Protein AF-0000000087186425 (afdb_homodimer)

Organism: Streptomyces mobaraensis (NCBI:txid35621)

Radius of gyration: 17.89 Å; Cα contacts (8 Å, |Δi|>4): 608; chains: 2; bounding box: 35×54×38 Å

Secondary structure (DSSP, 8-state):
----PPP--PPSSSPPSSEEEEEEE--SSPBP-TT-EEEEEEEEEETTT--EEEEGGGTTS-EEEETTTTSS-HHHHHHSTTPBTT-EEEEEE-GGGTTTTT-BGGGTB-TT--EEEEEEEEE-/----PPP--PPSSSPPSSEEEEEEE--SSPBP-TT-EEEEEEEEEETTT--EEEEGGGTTS-EEEETTTTSS-HHHHHHTTTPBTT-EEEEEE-GGGTTTTT-BGGGTBPTT--EEEEEEEEE-

Nearest PDB structures (foldseek):
  4r0x-assembly1_A  TM=9.532E-01  e=2.485E-10  Homo sapiens
  6rcy-assembly1_A  TM=9.482E-01  e=1.992E-10  Homo sapiens
  1r9h-assembly1_A  TM=9.444E-01  e=7.497E-10  Caenorhabditis elegans
  3o5d-assembly2_B  TM=9.462E-01  e=7.095E-10  Homo sapiens
  5gpg-assembly1_A  TM=9.357E-01  e=1.537E-09  Homo sapiens

InterPro domains:
  IPR001179 FKBP-type peptidyl-prolyl cis-trans isomerase domain [PF00254] (32-121)
  IPR001179 FKBP-type peptidyl-prolyl cis-trans isomerase domain [PS50059] (35-124)
  IPR046357 Peptidyl-prolyl cis-trans isomerase domain superfamily [G3DSA:3.10.50.40] (11-12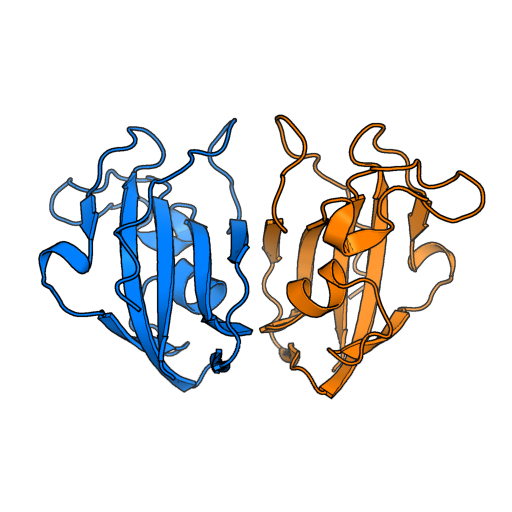4)

Sequence (248 aa):
MNIDKPEIDFPEGPAPSDLEIVEIWEGDGAVAKAGDFVKVHYVGVAYSTGEEFDASWNRGKPLEFQLGAGQVIEGWDKGIQGMKVGGRRRLTIPAHLAYGDRGAGGGVIAPGETLIFVCDLMGVMNIDKPEIDFPEGPAPSDLEIVEIWEGDGAVAKAGDFVKVHYVGVAYSTGEEFDASWNRGKPLEFQLGAGQVIEGWDKGIQGMKVGGRRRLTIPAHLAYGDRGAGGGVIAPGETLIFVCDLMGV

Structure (mmCIF, N/CA/C/O backbone):
data_AF-0000000087186425-model_v1
#
loop_
_entity.id
_entity.type
_entity.pdbx_description
1 polymer 'Peptidyl-prolyl cis-trans isomerase'
#
loop_
_atom_site.group_PDB
_atom_site.id
_atom_site.type_symbol
_atom_site.label_atom_id
_atom_site.label_alt_id
_atom_site.label_comp_id
_atom_site.label_asym_id
_atom_site.label_entity_id
_atom_site.label_seq_id
_atom_site.pdbx_PDB_ins_code
_atom_site.Cartn_x
_atom_site.Cartn_y
_atom_site.Cartn_z
_atom_site.occupancy
_atom_site.B_iso_or_equiv
_atom_site.auth_seq_id
_atom_site.auth_comp_id
_atom_site.auth_asym_id
_atom_site.auth_atom_id
_atom_site.pdbx_PDB_model_num
ATOM 1 N N . MET A 1 1 ? 0.281 -18.656 14.727 1 31.72 1 MET A N 1
ATOM 2 C CA . MET A 1 1 ? -1.111 -18.266 14.523 1 31.72 1 MET A CA 1
ATOM 3 C C . MET A 1 1 ? -1.607 -18.734 13.156 1 31.72 1 MET A C 1
ATOM 5 O O . MET A 1 1 ? -0.928 -18.531 12.148 1 31.72 1 MET A O 1
ATOM 9 N N . ASN A 1 2 ? -2.432 -19.75 13.031 1 37.28 2 ASN A N 1
ATOM 10 C CA . ASN A 1 2 ? -2.988 -20.391 11.852 1 37.28 2 ASN A CA 1
ATOM 11 C C . ASN A 1 2 ? -3.668 -19.391 10.93 1 37.28 2 ASN A C 1
ATOM 13 O O . ASN A 1 2 ? -4.785 -18.938 11.203 1 37.28 2 ASN A O 1
ATOM 17 N N . ILE A 1 3 ? -2.977 -18.531 10.461 1 52.56 3 ILE A N 1
ATOM 18 C CA . ILE A 1 3 ? -3.742 -17.516 9.742 1 52.56 3 ILE A CA 1
ATOM 19 C C . ILE A 1 3 ? -4.496 -18.172 8.586 1 52.56 3 ILE A C 1
ATOM 21 O O . ILE A 1 3 ? -3.898 -18.875 7.762 1 52.56 3 ILE A O 1
ATOM 25 N N . ASP A 1 4 ? -5.848 -18.469 8.734 1 63.38 4 ASP A N 1
ATOM 26 C CA . ASP A 1 4 ? -6.738 -19.016 7.719 1 63.38 4 ASP A CA 1
ATOM 27 C C . ASP A 1 4 ? -6.527 -18.312 6.375 1 63.38 4 ASP A C 1
ATOM 29 O O . ASP A 1 4 ? -6.121 -17.156 6.332 1 63.38 4 ASP A O 1
ATOM 33 N N . LYS A 1 5 ? -6.641 -19.203 5.438 1 68.44 5 LYS A N 1
ATOM 34 C CA . LYS A 1 5 ? -6.617 -18.688 4.074 1 68.44 5 LYS A CA 1
ATOM 35 C C . LYS A 1 5 ? -7.562 -17.5 3.928 1 68.44 5 LYS A C 1
ATOM 37 O O . LYS A 1 5 ? -8.734 -17.578 4.293 1 68.44 5 LYS A O 1
ATOM 42 N N . PRO A 1 6 ? -7.09 -16.359 3.471 1 67.12 6 PRO A N 1
ATOM 43 C CA . PRO A 1 6 ? -7.941 -15.18 3.414 1 67.12 6 PRO A CA 1
ATOM 44 C C . PRO A 1 6 ? -9 -15.266 2.316 1 67.12 6 PRO A C 1
ATOM 46 O O . PRO A 1 6 ? -8.805 -15.961 1.316 1 67.12 6 PRO A O 1
ATOM 49 N N . GLU A 1 7 ? -10.172 -14.602 2.658 1 69.62 7 GLU A N 1
ATOM 50 C CA . GLU A 1 7 ? -11.148 -14.305 1.617 1 69.62 7 GLU A CA 1
ATOM 51 C C . GLU A 1 7 ? -10.789 -13.031 0.859 1 69.62 7 GLU A C 1
ATOM 53 O O . GLU A 1 7 ? -10.328 -12.062 1.457 1 69.62 7 GLU A O 1
ATOM 58 N N . ILE A 1 8 ? -10.922 -13.172 -0.547 1 70.69 8 ILE A N 1
ATOM 59 C CA . ILE A 1 8 ? -10.555 -12.023 -1.368 1 70.69 8 ILE A CA 1
ATOM 60 C C . ILE A 1 8 ? -11.773 -11.117 -1.553 1 70.69 8 ILE A C 1
ATOM 62 O O . ILE A 1 8 ? -12.805 -11.547 -2.082 1 70.69 8 ILE A O 1
ATOM 66 N N . ASP A 1 9 ? -11.688 -9.891 -0.944 1 67.75 9 ASP A N 1
ATOM 67 C CA . ASP A 1 9 ? -12.664 -8.852 -1.274 1 67.75 9 ASP A CA 1
ATOM 68 C C . ASP A 1 9 ? -12.289 -8.141 -2.574 1 67.75 9 ASP A C 1
ATOM 70 O O . ASP A 1 9 ? -11.289 -7.422 -2.629 1 67.75 9 ASP A O 1
ATOM 74 N N . PHE A 1 10 ? -13.102 -8.359 -3.621 1 73.31 10 PHE A N 1
ATOM 75 C CA . PHE A 1 10 ? -12.836 -7.77 -4.93 1 73.31 10 PHE A CA 1
ATOM 76 C C . PHE A 1 10 ? -13.141 -6.273 -4.922 1 73.31 10 PHE A C 1
ATOM 78 O O . PHE A 1 10 ? -14.203 -5.852 -4.469 1 73.31 10 PHE A O 1
ATOM 85 N N . PRO A 1 11 ? -12.141 -5.488 -5.328 1 73.69 11 PRO A N 1
ATOM 86 C CA . PRO A 1 11 ? -12.43 -4.055 -5.438 1 73.69 11 PRO A CA 1
ATOM 87 C C . PRO A 1 11 ? -13.516 -3.75 -6.465 1 73.69 11 PRO A C 1
ATOM 89 O O . PRO A 1 11 ? -13.758 -4.555 -7.367 1 73.69 11 PRO A O 1
ATOM 92 N N . GLU A 1 12 ? -14.203 -2.688 -6.188 1 75.75 12 GLU A N 1
ATOM 93 C CA . GLU A 1 12 ? -15.219 -2.262 -7.148 1 75.75 12 GLU A CA 1
ATOM 94 C C . GLU A 1 12 ? -14.617 -1.367 -8.227 1 75.75 12 GLU A C 1
ATOM 96 O O . GLU A 1 12 ? -13.648 -0.65 -7.977 1 75.75 12 GLU A O 1
ATOM 101 N N . GLY A 1 13 ? -15.156 -1.544 -9.547 1 79.38 13 GLY A N 1
ATOM 102 C CA . GLY A 1 13 ? -14.711 -0.689 -10.633 1 79.38 13 GLY A CA 1
ATOM 103 C C . GLY A 1 13 ? -13.766 -1.386 -11.594 1 79.38 13 GLY A C 1
ATOM 104 O O . GLY A 1 13 ? -13.57 -2.6 -11.508 1 79.38 13 GLY A O 1
ATOM 105 N N . PRO A 1 14 ? -13.281 -0.581 -12.523 1 86.25 14 PRO A N 1
ATOM 106 C CA . PRO A 1 14 ? -12.359 -1.145 -13.508 1 86.25 14 PRO A CA 1
ATOM 107 C C . PRO A 1 14 ? -11.008 -1.515 -12.906 1 86.25 14 PRO A C 1
ATOM 109 O O . PRO A 1 14 ? -10.641 -1.008 -11.836 1 86.25 14 PRO A O 1
ATOM 112 N N . ALA A 1 15 ? -10.344 -2.51 -13.555 1 90.56 15 ALA A N 1
ATOM 113 C CA . ALA A 1 15 ? -9 -2.873 -13.109 1 90.56 15 ALA A CA 1
ATOM 114 C C . ALA A 1 15 ? -8.094 -1.648 -13.055 1 90.56 15 ALA A C 1
ATOM 116 O O . ALA A 1 15 ? -8.102 -0.816 -13.961 1 90.56 15 ALA A O 1
ATOM 117 N N . PRO A 1 16 ? -7.348 -1.503 -11.984 1 91.44 16 PRO A N 1
ATOM 118 C CA . PRO A 1 16 ? -6.457 -0.346 -11.867 1 91.44 16 PRO A CA 1
ATOM 119 C C . PRO A 1 16 ? -5.285 -0.407 -12.852 1 91.44 16 PRO A C 1
ATOM 121 O O . PRO A 1 16 ? -4.836 -1.497 -13.211 1 91.44 16 PRO A O 1
ATOM 124 N N . SER A 1 17 ? -4.812 0.82 -13.156 1 93.75 17 SER A N 1
ATOM 125 C CA . SER A 1 17 ? -3.652 0.911 -14.039 1 93.75 17 SER A CA 1
ATOM 126 C C . SER A 1 17 ? -2.354 0.863 -13.234 1 93.75 17 SER A C 1
ATOM 128 O O . SER A 1 17 ? -1.281 0.624 -13.797 1 93.75 17 SER A O 1
ATOM 130 N N . ASP A 1 18 ? -2.428 1.158 -11.945 1 94.88 18 ASP A N 1
ATOM 131 C CA . ASP A 1 18 ? -1.259 1.186 -11.07 1 94.88 18 ASP A CA 1
ATOM 132 C C . ASP A 1 18 ? -1.376 0.14 -9.961 1 94.88 18 ASP A C 1
ATOM 134 O O . ASP A 1 18 ? -2.465 -0.374 -9.695 1 94.88 18 ASP A O 1
ATOM 138 N N . LEU A 1 19 ? -0.21 -0.169 -9.367 1 96.62 19 LEU A N 1
ATOM 139 C CA . LEU A 1 19 ? -0.23 -1.074 -8.227 1 96.62 19 LEU A CA 1
ATOM 140 C C . LEU A 1 19 ? -1.042 -0.482 -7.074 1 96.62 19 LEU A C 1
ATOM 142 O O . LEU A 1 19 ? -0.802 0.654 -6.66 1 96.62 19 LEU A O 1
ATOM 146 N N . GLU A 1 20 ? -2.053 -1.235 -6.609 1 95.94 20 GLU A N 1
ATOM 147 C CA . GLU A 1 20 ? -2.84 -0.854 -5.441 1 95.94 20 GLU A CA 1
ATOM 148 C C . GLU A 1 20 ? -2.555 -1.775 -4.262 1 95.94 20 GLU A C 1
ATOM 150 O O . GLU A 1 20 ? -2.666 -2.998 -4.379 1 95.94 20 GLU A O 1
ATOM 155 N N . ILE A 1 21 ? -2.184 -1.155 -3.131 1 96.69 21 ILE A N 1
ATOM 156 C CA . ILE A 1 21 ? -1.898 -1.873 -1.895 1 96.69 21 ILE A CA 1
ATOM 157 C C . ILE A 1 21 ? -2.932 -1.504 -0.833 1 96.69 21 ILE A C 1
ATOM 159 O O . ILE A 1 21 ? -3.148 -0.322 -0.552 1 96.69 21 ILE A O 1
ATOM 163 N N . VAL A 1 22 ? -3.607 -2.482 -0.311 1 95.56 22 VAL A N 1
ATOM 164 C CA . VAL A 1 22 ? -4.539 -2.283 0.796 1 95.56 22 VAL A CA 1
ATOM 165 C C . VAL A 1 22 ? -4.008 -2.979 2.047 1 95.56 22 VAL A C 1
ATOM 167 O O . VAL A 1 22 ? -3.82 -4.199 2.057 1 95.56 22 VAL A O 1
ATOM 170 N N . GLU A 1 23 ? -3.746 -2.115 3.061 1 95 23 GLU A N 1
ATOM 171 C CA . GLU A 1 23 ? -3.309 -2.648 4.348 1 95 23 GLU A CA 1
ATOM 172 C C . GLU A 1 23 ? -4.484 -3.215 5.141 1 95 23 GLU A C 1
ATOM 174 O O . GLU A 1 23 ? -5.227 -2.469 5.781 1 95 23 GLU A O 1
ATOM 179 N N . ILE A 1 24 ? -4.652 -4.539 5.195 1 92.25 24 ILE A N 1
ATOM 180 C CA . ILE A 1 24 ? -5.766 -5.16 5.906 1 92.25 24 ILE A CA 1
ATOM 181 C C . ILE A 1 24 ? -5.461 -5.207 7.402 1 92.25 24 ILE A C 1
ATOM 183 O O . ILE A 1 24 ? -6.285 -4.797 8.227 1 92.25 24 ILE A O 1
ATOM 187 N N . TRP A 1 25 ? -4.32 -5.582 7.848 1 91.06 25 TRP A N 1
ATOM 188 C CA . TRP A 1 25 ? -3.826 -5.391 9.211 1 91.06 25 TRP A CA 1
ATOM 189 C C . TRP A 1 25 ? -2.301 -5.332 9.227 1 91.06 25 TRP A C 1
ATOM 191 O O . TRP A 1 25 ? -1.638 -5.996 8.43 1 91.06 25 TRP A O 1
ATOM 201 N N . GLU A 1 26 ? -1.96 -4.512 10.266 1 88.62 26 GLU A N 1
ATOM 202 C CA . GLU A 1 26 ? -0.533 -4.238 10.406 1 88.62 26 GLU A CA 1
ATOM 203 C C . GLU A 1 26 ? 0.145 -5.281 11.289 1 88.62 26 GLU A C 1
ATOM 205 O O . GLU A 1 26 ? -0.351 -5.602 12.367 1 88.62 26 GLU A O 1
ATOM 210 N N . GLY A 1 27 ? 1.226 -5.914 10.844 1 91.5 27 GLY A N 1
ATOM 211 C CA . GLY A 1 27 ? 2.078 -6.766 11.664 1 91.5 27 GLY A CA 1
ATOM 212 C C . GLY A 1 27 ? 2.848 -6 12.719 1 91.5 27 GLY A C 1
ATOM 213 O O . GLY A 1 27 ? 2.822 -4.77 12.75 1 91.5 27 GLY A O 1
ATOM 214 N N . ASP A 1 28 ? 3.344 -6.871 13.695 1 92.19 28 ASP A N 1
ATOM 215 C CA . ASP A 1 28 ? 4.074 -6.246 14.797 1 92.19 28 ASP A CA 1
ATOM 216 C C . ASP A 1 28 ? 5.539 -6.68 14.797 1 92.19 28 ASP A C 1
ATOM 218 O O . ASP A 1 28 ? 6.285 -6.367 15.727 1 92.19 28 ASP A O 1
ATOM 222 N N . GLY A 1 29 ? 5.961 -7.262 13.711 1 95.44 29 GLY A N 1
ATOM 223 C CA . GLY A 1 29 ? 7.328 -7.746 13.633 1 95.44 29 GLY A CA 1
ATOM 224 C C . GLY A 1 29 ? 8.227 -6.859 12.797 1 95.44 29 GLY A C 1
ATOM 225 O O . GLY A 1 29 ? 7.988 -5.656 12.68 1 95.44 29 GLY A O 1
ATOM 226 N N . ALA A 1 30 ? 9.336 -7.465 12.352 1 94.62 30 ALA A N 1
ATOM 227 C CA . ALA A 1 30 ? 10.352 -6.758 11.578 1 94.62 30 ALA A CA 1
ATOM 228 C C . ALA A 1 30 ? 9.781 -6.246 10.258 1 94.62 30 ALA A C 1
ATOM 230 O O . ALA A 1 30 ? 8.875 -6.855 9.688 1 94.62 30 ALA A O 1
ATOM 231 N N . VAL A 1 31 ? 10.305 -5.145 9.75 1 91.75 31 VAL A N 1
ATOM 232 C CA . VAL A 1 31 ? 9.898 -4.551 8.484 1 91.75 31 VAL A CA 1
ATOM 233 C C . VAL A 1 31 ? 10.656 -5.211 7.336 1 91.75 31 VAL A C 1
ATOM 235 O O . VAL A 1 31 ? 11.875 -5.379 7.402 1 91.75 31 VAL A O 1
ATOM 238 N N . ALA A 1 32 ? 9.969 -5.605 6.348 1 94.12 32 ALA A N 1
ATOM 239 C CA . ALA A 1 32 ? 10.578 -6.18 5.152 1 94.12 32 ALA A CA 1
ATOM 240 C C . ALA A 1 32 ? 11.227 -5.094 4.297 1 94.12 32 ALA A C 1
ATOM 242 O O . ALA A 1 32 ? 10.594 -4.082 3.979 1 94.12 32 ALA A O 1
ATOM 243 N N . LYS A 1 33 ? 12.531 -5.305 3.934 1 89.5 33 LYS A N 1
ATOM 244 C CA . LYS A 1 33 ? 13.281 -4.367 3.102 1 89.5 33 LYS A CA 1
ATOM 245 C C . LYS A 1 33 ? 13.938 -5.082 1.928 1 89.5 33 LYS A C 1
ATOM 247 O O . LYS A 1 33 ? 14.125 -6.301 1.961 1 89.5 33 LYS A O 1
ATOM 252 N N . ALA A 1 34 ? 14.219 -4.242 0.866 1 90.06 34 ALA A N 1
ATOM 253 C CA . ALA A 1 34 ? 14.945 -4.82 -0.262 1 90.06 34 ALA A CA 1
ATOM 254 C C . ALA A 1 34 ? 16.203 -5.535 0.206 1 90.06 34 ALA A C 1
ATOM 256 O O . ALA A 1 34 ? 16.953 -5.016 1.048 1 90.06 34 ALA A O 1
ATOM 257 N N . GLY A 1 35 ? 16.422 -6.625 -0.245 1 93.94 35 GLY A N 1
ATOM 258 C CA . GLY A 1 35 ? 17.578 -7.418 0.123 1 93.94 35 GLY A CA 1
ATOM 259 C C . GLY A 1 35 ? 17.266 -8.5 1.136 1 93.94 35 GLY A C 1
ATOM 260 O O . GLY A 1 35 ? 18.016 -9.469 1.271 1 93.94 35 GLY A O 1
ATOM 261 N N . ASP A 1 36 ? 16.219 -8.398 1.938 1 96.25 36 ASP A N 1
ATOM 262 C CA . ASP A 1 36 ? 15.82 -9.391 2.936 1 96.25 36 ASP A CA 1
ATOM 263 C C . ASP A 1 36 ? 15.32 -10.672 2.268 1 96.25 36 ASP A C 1
ATOM 265 O O . ASP A 1 36 ? 14.734 -10.625 1.187 1 96.25 36 ASP A O 1
ATOM 269 N N . PHE A 1 37 ? 15.539 -11.812 2.881 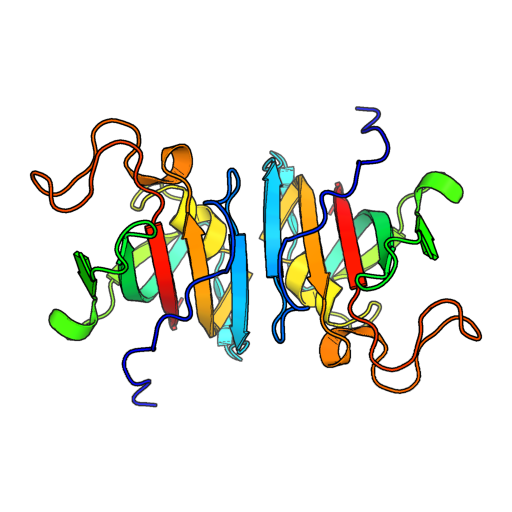1 98 37 PHE A N 1
ATOM 270 C CA . PHE A 1 37 ? 14.789 -13.023 2.572 1 98 37 PHE A CA 1
ATOM 271 C C . PHE A 1 37 ? 13.461 -13.047 3.314 1 98 37 PHE A C 1
ATOM 273 O O . PHE A 1 37 ? 13.43 -12.977 4.543 1 98 37 PHE A O 1
ATOM 280 N N . VAL A 1 38 ? 12.406 -13.148 2.564 1 98.31 38 VAL A N 1
ATOM 281 C CA . VAL A 1 38 ? 11.086 -13.078 3.182 1 98.31 38 VAL A CA 1
ATOM 282 C C . VAL A 1 38 ? 10.32 -14.367 2.924 1 98.31 38 VAL A C 1
ATOM 284 O O . VAL A 1 38 ? 10.633 -15.102 1.982 1 98.31 38 VAL A O 1
ATOM 287 N N . LYS A 1 39 ? 9.391 -14.719 3.854 1 98.19 39 LYS A N 1
ATOM 288 C CA . LYS A 1 39 ? 8.422 -15.805 3.764 1 98.19 39 LYS A CA 1
ATOM 289 C C . LYS A 1 39 ? 6.992 -15.273 3.705 1 98.19 39 LYS A C 1
ATOM 291 O O . LYS A 1 39 ? 6.539 -14.602 4.629 1 98.19 39 LYS A O 1
ATOM 296 N N . VAL A 1 40 ? 6.285 -15.641 2.623 1 97.88 40 VAL A N 1
ATOM 297 C CA . VAL A 1 40 ? 4.969 -15.062 2.402 1 97.88 40 VAL A CA 1
ATOM 298 C C . VAL A 1 40 ? 3.965 -16.156 2.07 1 97.88 40 VAL A C 1
ATOM 300 O O . VAL A 1 40 ? 4.16 -16.922 1.118 1 97.88 40 VAL A O 1
ATOM 303 N N . HIS A 1 41 ? 2.848 -16.344 2.904 1 96.88 41 HIS A N 1
ATOM 304 C CA . HIS A 1 41 ? 1.658 -17.078 2.484 1 96.88 41 HIS A CA 1
ATOM 305 C C . HIS A 1 41 ? 0.749 -16.203 1.627 1 96.88 41 HIS A C 1
ATOM 307 O O . HIS A 1 41 ? 0.604 -15.008 1.888 1 96.88 41 HIS A O 1
ATOM 313 N N . TYR A 1 42 ? 0.134 -16.812 0.614 1 97.31 42 TYR A N 1
ATOM 314 C CA . TYR A 1 42 ? -0.667 -15.969 -0.268 1 97.31 42 TYR A CA 1
ATOM 315 C C . TYR A 1 42 ? -1.75 -16.781 -0.964 1 97.31 42 TYR A C 1
ATOM 317 O O . TYR A 1 42 ? -1.657 -18.016 -1.043 1 97.31 42 TYR A O 1
ATOM 325 N N . VAL A 1 43 ? -2.799 -16.094 -1.352 1 95.5 43 VAL A N 1
ATOM 326 C CA . VAL A 1 43 ? -3.777 -16.547 -2.334 1 95.5 43 VAL A CA 1
ATOM 327 C C . VAL A 1 43 ? -3.838 -15.555 -3.498 1 95.5 43 VAL A C 1
ATOM 329 O O . VAL A 1 43 ? -3.846 -14.344 -3.291 1 95.5 43 VAL A O 1
ATOM 332 N N . GLY A 1 44 ? -3.756 -16.109 -4.773 1 95.5 44 GLY A N 1
ATOM 333 C CA . GLY A 1 44 ? -3.855 -15.305 -5.98 1 95.5 44 GLY A CA 1
ATOM 334 C C . GLY A 1 44 ? -5.09 -15.617 -6.809 1 95.5 44 GLY A C 1
ATOM 335 O O . GLY A 1 44 ? -5.422 -16.781 -7.016 1 95.5 44 GLY A O 1
ATOM 336 N N . VAL A 1 45 ? -5.836 -14.516 -7.258 1 95 45 VAL A N 1
ATOM 337 C CA . VAL A 1 45 ? -7.02 -14.688 -8.094 1 95 45 VAL A CA 1
ATOM 338 C C . VAL A 1 45 ? -6.945 -13.742 -9.289 1 95 45 VAL A C 1
ATOM 340 O O . VAL A 1 45 ? -6.273 -12.711 -9.234 1 95 45 VAL A O 1
ATOM 343 N N . ALA A 1 46 ? -7.586 -14.164 -10.406 1 94.75 46 ALA A N 1
ATOM 344 C CA . ALA A 1 46 ? -7.758 -13.266 -11.547 1 94.75 46 ALA A CA 1
ATOM 345 C C . ALA A 1 46 ? -8.758 -12.156 -11.227 1 94.75 46 ALA A C 1
ATOM 347 O O . ALA A 1 46 ? -9.82 -12.422 -10.656 1 94.75 46 ALA A O 1
ATOM 348 N N . TYR A 1 47 ? -8.367 -10.938 -11.531 1 95.62 47 TYR A N 1
ATOM 349 C CA . TYR A 1 47 ? -9.258 -9.812 -11.273 1 95.62 47 TYR A CA 1
ATOM 350 C C . TYR A 1 47 ? -10.57 -9.969 -12.031 1 95.62 47 TYR A C 1
ATOM 352 O O . TYR A 1 47 ? -11.641 -9.711 -11.484 1 95.62 47 TYR A O 1
ATOM 360 N N . SER A 1 48 ? -10.531 -10.344 -13.312 1 93 48 SER A N 1
ATOM 361 C CA . SER A 1 48 ? -11.664 -10.367 -14.234 1 93 48 SER A CA 1
ATOM 362 C C . SER A 1 48 ? -12.695 -11.406 -13.805 1 93 48 SER A C 1
ATOM 364 O O . SER A 1 48 ? -13.898 -11.141 -13.836 1 93 48 SER A O 1
ATOM 366 N N . THR A 1 49 ? -12.266 -12.641 -13.289 1 90.75 49 THR A N 1
ATOM 367 C CA . THR A 1 49 ? -13.188 -13.75 -13.07 1 90.75 49 THR A CA 1
ATOM 368 C C . THR A 1 49 ? -13.305 -14.062 -11.578 1 90.75 49 THR A C 1
ATOM 370 O O . THR A 1 49 ? -14.25 -14.727 -11.156 1 90.75 49 THR A O 1
ATOM 373 N N . GLY A 1 50 ? -12.32 -13.672 -10.867 1 92.44 50 GLY A N 1
ATOM 374 C CA . GLY A 1 50 ? -12.273 -14.062 -9.469 1 92.44 50 GLY A CA 1
ATOM 375 C C . GLY A 1 50 ? -11.766 -15.477 -9.258 1 92.44 50 GLY A C 1
ATOM 376 O O . GLY A 1 50 ? -11.727 -15.969 -8.133 1 92.44 50 GLY A O 1
ATOM 377 N N . GLU A 1 51 ? -11.32 -16.125 -10.227 1 91.62 51 GLU A N 1
ATOM 378 C CA . GLU A 1 51 ? -10.852 -17.5 -10.109 1 91.62 51 GLU A CA 1
ATOM 379 C C . GLU A 1 51 ? -9.469 -17.562 -9.461 1 91.62 51 GLU A C 1
ATOM 381 O O . GLU A 1 51 ? -8.578 -16.781 -9.82 1 91.62 51 GLU A O 1
ATOM 386 N N . GLU A 1 52 ? -9.359 -18.422 -8.539 1 93.38 52 GLU A N 1
ATOM 387 C CA . GLU A 1 52 ? -8.062 -18.672 -7.914 1 93.38 52 GLU A CA 1
ATOM 388 C C . GLU A 1 52 ? -7.121 -19.391 -8.867 1 93.38 52 GLU A C 1
ATOM 390 O O . GLU A 1 52 ? -7.488 -20.406 -9.453 1 93.38 52 GLU A O 1
ATOM 395 N N . PHE A 1 53 ? -5.906 -18.875 -9 1 94.69 53 PHE A N 1
ATOM 396 C CA . PHE A 1 53 ? -4.961 -19.547 -9.883 1 94.69 53 PHE A CA 1
ATOM 397 C C . PHE A 1 53 ? -3.785 -20.109 -9.094 1 94.69 53 PHE A C 1
ATOM 399 O O . PHE A 1 53 ? -3.053 -20.969 -9.586 1 94.69 53 PHE A O 1
ATOM 406 N N . ASP A 1 54 ? -3.531 -19.562 -7.922 1 93.25 54 ASP A N 1
ATOM 407 C CA . ASP A 1 54 ? -2.416 -20.031 -7.109 1 93.25 54 ASP A CA 1
ATOM 408 C C . ASP A 1 54 ? -2.643 -19.734 -5.633 1 93.25 54 ASP A C 1
ATOM 410 O O . ASP A 1 54 ? -3.305 -18.75 -5.289 1 93.25 54 ASP A O 1
ATOM 414 N N . ALA A 1 55 ? -2.211 -20.578 -4.746 1 93.69 55 ALA A N 1
ATOM 415 C CA . ALA A 1 55 ? -2.238 -20.375 -3.301 1 93.69 55 ALA A CA 1
ATOM 416 C C . ALA A 1 55 ? -1.149 -21.188 -2.609 1 93.69 55 ALA A C 1
ATOM 418 O O . ALA A 1 55 ? -0.96 -22.359 -2.914 1 93.69 55 ALA A O 1
ATOM 419 N N . SER A 1 56 ? -0.433 -20.547 -1.702 1 92.88 56 SER A N 1
ATOM 420 C CA . SER A 1 56 ? 0.607 -21.25 -0.969 1 92.88 56 SER A CA 1
ATOM 421 C C . SER A 1 56 ? 0.006 -22.297 -0.027 1 92.88 56 SER A C 1
ATOM 423 O O . SER A 1 56 ? 0.659 -23.281 0.314 1 92.88 56 SER A O 1
ATOM 425 N N . TRP A 1 57 ? -1.156 -22.062 0.435 1 85.25 57 TRP A N 1
ATOM 426 C CA . TRP A 1 57 ? -1.838 -22.984 1.341 1 85.25 57 TRP A CA 1
ATOM 427 C C . TRP A 1 57 ? -2.008 -24.344 0.698 1 85.25 57 TRP A C 1
ATOM 429 O O . TRP A 1 57 ? -2.047 -25.375 1.395 1 85.25 57 TRP A O 1
ATOM 439 N N . ASN A 1 58 ? -2.182 -24.266 -0.574 1 86.88 58 ASN A N 1
ATOM 440 C CA . ASN A 1 58 ? -2.307 -25.531 -1.294 1 86.88 58 ASN A CA 1
ATOM 441 C C . ASN A 1 58 ? -1.023 -26.359 -1.212 1 86.88 58 ASN A C 1
ATOM 44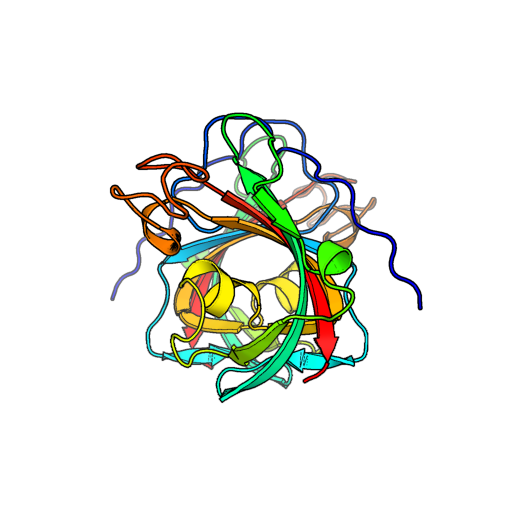3 O O . ASN A 1 58 ? -1.06 -27.578 -1.311 1 86.88 58 ASN A O 1
ATOM 447 N N . ARG A 1 59 ? 0.12 -25.781 -1 1 87.75 59 ARG A N 1
ATOM 448 C CA . ARG A 1 59 ? 1.412 -26.453 -0.896 1 87.75 59 ARG A CA 1
ATOM 449 C C . ARG A 1 59 ? 1.843 -26.594 0.561 1 87.75 59 ARG A C 1
ATOM 451 O O . ARG A 1 59 ? 2.861 -27.219 0.856 1 87.75 59 ARG A O 1
ATOM 458 N N . GLY A 1 60 ? 1.146 -25.953 1.438 1 89 60 GLY A N 1
ATOM 459 C CA . GLY A 1 60 ? 1.354 -26.094 2.871 1 89 60 GLY A CA 1
ATOM 460 C C . GLY A 1 60 ? 2.557 -25.312 3.379 1 89 60 GLY A C 1
ATOM 461 O O . GLY A 1 60 ? 2.967 -25.484 4.527 1 89 60 GLY A O 1
ATOM 462 N N . LYS A 1 61 ? 3.256 -24.594 2.504 1 93.62 61 LYS A N 1
ATOM 463 C CA . LYS A 1 61 ? 4.426 -23.828 2.924 1 93.62 61 LYS A CA 1
ATOM 464 C C . LYS A 1 61 ? 4.441 -22.438 2.273 1 93.62 61 LYS A C 1
ATOM 466 O O . LYS A 1 61 ? 4.008 -22.281 1.13 1 93.62 61 LYS A O 1
ATOM 471 N N . PRO A 1 62 ? 4.934 -21.469 3.006 1 96.44 62 PRO A N 1
ATOM 472 C CA . PRO A 1 62 ? 5.055 -20.141 2.416 1 96.44 62 PRO A CA 1
ATOM 473 C C . PRO A 1 62 ? 6.098 -20.078 1.303 1 96.44 62 PRO A C 1
ATOM 475 O O . PRO A 1 62 ? 6.988 -20.938 1.238 1 96.44 62 PRO A O 1
ATOM 478 N N . LEU A 1 63 ? 5.957 -19.125 0.329 1 96.75 63 LEU A N 1
ATOM 479 C CA . LEU A 1 63 ? 6.969 -18.828 -0.678 1 96.75 63 LEU A CA 1
ATOM 480 C C . LEU A 1 63 ? 8.125 -18.031 -0.07 1 96.75 63 LEU A C 1
ATOM 482 O O . LEU A 1 63 ? 7.902 -17.062 0.668 1 96.75 63 LEU A O 1
ATOM 486 N N . GLU A 1 64 ? 9.273 -18.469 -0.354 1 97.81 64 GLU A N 1
ATOM 487 C CA . GLU A 1 64 ? 10.477 -17.766 0.111 1 97.81 64 GLU A CA 1
ATOM 488 C C . GLU A 1 64 ? 11.242 -17.156 -1.054 1 97.81 64 GLU A C 1
ATOM 490 O O . GLU A 1 64 ? 11.438 -17.797 -2.086 1 97.81 64 GLU A O 1
ATOM 495 N N . PHE A 1 65 ? 11.68 -15.977 -0.874 1 98.12 65 PHE A N 1
ATOM 496 C CA . PHE A 1 65 ? 12.406 -15.289 -1.93 1 98.12 65 PHE A CA 1
ATOM 497 C C . PHE A 1 65 ? 13.148 -14.078 -1.376 1 98.12 65 PHE A C 1
ATOM 499 O O .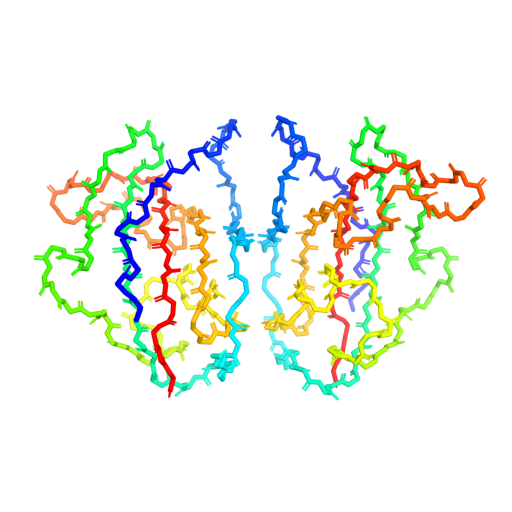 PHE A 1 65 ? 12.859 -13.625 -0.265 1 98.12 65 PHE A O 1
ATOM 506 N N . GLN A 1 66 ? 14.148 -13.641 -2.158 1 98.06 66 GLN A N 1
ATOM 507 C CA . GLN A 1 66 ? 14.844 -12.406 -1.796 1 98.06 66 GLN A CA 1
ATOM 508 C C . GLN A 1 66 ? 14.109 -11.18 -2.344 1 98.06 66 GLN A C 1
ATOM 510 O O . GLN A 1 66 ? 13.984 -11.023 -3.559 1 98.06 66 GLN A O 1
ATOM 515 N N . LEU A 1 67 ? 13.672 -10.312 -1.386 1 96.06 67 LEU A N 1
ATOM 516 C CA . LEU A 1 67 ? 12.852 -9.164 -1.741 1 96.06 67 LEU A CA 1
ATOM 517 C C . LEU A 1 67 ? 13.664 -8.148 -2.547 1 96.06 67 LEU A C 1
ATOM 519 O O . LEU A 1 67 ? 14.773 -7.789 -2.158 1 96.06 67 LEU A O 1
ATOM 523 N N . GLY A 1 68 ? 13.102 -7.734 -3.738 1 92.81 68 GLY A N 1
ATOM 524 C CA . GLY A 1 68 ? 13.742 -6.703 -4.539 1 92.81 68 GLY A CA 1
ATOM 525 C C . GLY A 1 68 ? 14.797 -7.254 -5.484 1 92.81 68 GLY A C 1
ATOM 526 O O . GLY A 1 68 ? 15.5 -6.492 -6.156 1 92.81 68 GLY A O 1
ATOM 527 N N . ALA A 1 69 ? 14.93 -8.578 -5.586 1 95.75 69 ALA A N 1
ATOM 528 C CA . ALA A 1 69 ? 15.984 -9.188 -6.387 1 95.75 69 ALA A CA 1
ATOM 529 C C . ALA A 1 69 ? 15.453 -9.625 -7.75 1 95.75 69 ALA A C 1
ATOM 531 O O . ALA A 1 69 ? 16.188 -10.18 -8.562 1 95.75 69 ALA A O 1
ATOM 532 N N . GLY A 1 70 ? 14.172 -9.375 -8.023 1 95.88 70 GLY A N 1
ATOM 533 C CA . GLY A 1 70 ? 13.586 -9.766 -9.297 1 95.88 70 GLY A CA 1
ATOM 534 C C . GLY A 1 70 ? 13.258 -11.242 -9.383 1 95.88 70 GLY A C 1
ATOM 535 O O . GLY A 1 70 ? 13.164 -11.805 -10.477 1 95.88 70 GLY A O 1
ATOM 536 N N . GLN A 1 71 ? 13.117 -11.883 -8.203 1 97.31 71 GLN A N 1
ATOM 537 C CA . GLN A 1 71 ? 12.805 -13.305 -8.164 1 97.31 71 GLN A CA 1
ATOM 538 C C . GLN A 1 71 ? 11.305 -13.539 -8.289 1 97.31 71 GLN A C 1
ATOM 540 O O . GLN A 1 71 ? 10.867 -14.656 -8.57 1 97.31 71 GLN A O 1
ATOM 545 N N . VAL A 1 72 ? 10.516 -12.5 -8.023 1 97.38 72 VAL A N 1
ATOM 546 C CA . VAL A 1 72 ? 9.055 -12.523 -8.148 1 97.38 72 VAL A CA 1
ATOM 547 C C . VAL A 1 72 ? 8.602 -11.398 -9.078 1 97.38 72 VAL A C 1
ATOM 549 O O . VAL A 1 72 ? 9.406 -10.57 -9.508 1 97.38 72 VAL A O 1
ATOM 552 N N . ILE A 1 73 ? 7.285 -11.438 -9.461 1 97.19 73 ILE A N 1
ATOM 553 C CA . ILE A 1 73 ? 6.785 -10.383 -10.328 1 97.19 73 ILE A CA 1
ATOM 554 C C . ILE A 1 73 ? 6.988 -9.023 -9.656 1 97.19 73 ILE A C 1
ATOM 556 O O . ILE A 1 73 ? 7.02 -8.93 -8.43 1 97.19 73 ILE A O 1
ATOM 560 N N . GLU A 1 74 ? 7.102 -7.977 -10.453 1 96 74 GLU A N 1
ATOM 561 C CA . GLU A 1 74 ? 7.445 -6.641 -9.969 1 96 74 GLU A CA 1
ATOM 562 C C . GLU A 1 74 ? 6.434 -6.141 -8.945 1 96 74 GLU A C 1
ATOM 564 O O . GLU A 1 74 ? 6.793 -5.453 -7.992 1 96 74 GLU A O 1
ATOM 569 N N . GLY A 1 75 ? 5.152 -6.434 -9.117 1 97.38 75 GLY A N 1
ATOM 570 C CA . GLY A 1 75 ? 4.125 -6.047 -8.164 1 97.38 75 GLY A CA 1
ATOM 571 C C . GLY A 1 75 ? 4.379 -6.574 -6.766 1 97.38 75 GLY A C 1
ATOM 572 O O . GLY A 1 75 ? 4.039 -5.918 -5.777 1 97.38 75 GLY A O 1
ATOM 573 N N . TRP A 1 76 ? 4.922 -7.699 -6.656 1 97.62 76 TRP A N 1
ATOM 574 C CA . TRP A 1 76 ? 5.27 -8.273 -5.363 1 97.62 76 TRP A CA 1
ATOM 575 C C . TRP A 1 76 ? 6.48 -7.562 -4.762 1 97.62 76 TRP A C 1
ATOM 577 O O . TRP A 1 76 ? 6.488 -7.234 -3.574 1 97.62 76 TRP A O 1
ATOM 587 N N . ASP A 1 77 ? 7.57 -7.422 -5.547 1 95.12 77 ASP A N 1
ATOM 588 C CA . ASP A 1 77 ? 8.773 -6.75 -5.074 1 95.12 77 ASP A CA 1
ATOM 589 C C . ASP A 1 77 ? 8.445 -5.371 -4.496 1 95.12 77 ASP A C 1
ATOM 591 O O . ASP A 1 77 ? 9.016 -4.965 -3.486 1 95.12 77 ASP A O 1
ATOM 595 N N . LYS A 1 78 ? 7.562 -4.703 -5.102 1 92.62 78 LYS A N 1
ATOM 596 C CA . LYS A 1 78 ? 7.16 -3.371 -4.656 1 92.62 78 LYS A CA 1
ATOM 597 C C . LYS A 1 78 ? 6.148 -3.457 -3.518 1 92.62 78 LYS A C 1
ATOM 599 O O . LYS A 1 78 ? 6.289 -2.773 -2.5 1 92.62 78 LYS A O 1
ATOM 604 N N . GLY A 1 79 ? 5.172 -4.305 -3.623 1 95.94 79 GLY A N 1
ATOM 605 C CA . GLY A 1 79 ? 4.02 -4.336 -2.74 1 95.94 79 GLY A CA 1
ATOM 606 C C . GLY A 1 79 ? 4.332 -4.895 -1.366 1 95.94 79 GLY A C 1
ATOM 607 O O . GLY A 1 79 ? 3.639 -4.59 -0.393 1 95.94 79 GLY A O 1
ATOM 608 N N . ILE A 1 80 ? 5.41 -5.625 -1.264 1 96.12 80 ILE A N 1
ATOM 609 C CA . ILE A 1 80 ? 5.734 -6.281 -0.003 1 96.12 80 ILE A CA 1
ATOM 610 C C . ILE A 1 80 ? 6.684 -5.402 0.808 1 96.12 80 ILE A C 1
ATOM 612 O O . ILE A 1 80 ? 6.785 -5.551 2.027 1 96.12 80 ILE A O 1
ATOM 616 N N . GLN A 1 81 ? 7.43 -4.578 0.145 1 91.62 81 GLN A N 1
ATOM 617 C CA . GLN A 1 81 ? 8.344 -3.688 0.856 1 91.62 81 GLN A CA 1
ATOM 618 C C . GLN A 1 81 ? 7.594 -2.83 1.872 1 91.62 81 GLN A C 1
ATOM 620 O O . GLN A 1 81 ? 6.516 -2.309 1.578 1 91.62 81 GLN A O 1
ATOM 625 N N . GLY A 1 82 ? 8.18 -2.736 3.102 1 89.31 82 GLY A N 1
ATOM 626 C CA . GLY A 1 82 ? 7.602 -1.909 4.152 1 89.31 82 GLY A CA 1
ATOM 627 C C . GLY A 1 82 ? 6.598 -2.652 5.016 1 89.31 82 GLY A C 1
ATOM 628 O O . GLY A 1 82 ? 6.188 -2.154 6.066 1 89.31 82 GLY A O 1
ATOM 629 N N . MET A 1 83 ? 6.168 -3.846 4.59 1 94.5 83 MET A N 1
ATOM 630 C CA . MET A 1 83 ? 5.285 -4.664 5.418 1 94.5 83 MET A CA 1
ATOM 631 C C . MET A 1 83 ? 5.996 -5.113 6.688 1 94.5 83 MET A C 1
ATOM 633 O O . MET A 1 83 ? 7.207 -5.34 6.684 1 94.5 83 MET A O 1
ATOM 637 N N . LYS A 1 84 ? 5.184 -5.195 7.734 1 93.31 84 LYS A N 1
ATOM 638 C CA . LYS A 1 84 ? 5.699 -5.793 8.961 1 93.31 84 LYS A CA 1
ATOM 639 C C . LYS A 1 84 ? 5.289 -7.258 9.078 1 93.31 84 LYS A C 1
ATOM 641 O O . LYS A 1 84 ? 4.164 -7.621 8.719 1 93.31 84 LYS A O 1
ATOM 646 N N . VAL A 1 85 ? 6.254 -8.102 9.594 1 96.75 85 VAL A N 1
ATOM 647 C CA . VAL A 1 85 ? 5.969 -9.508 9.82 1 96.75 85 VAL A CA 1
ATOM 648 C C . VAL A 1 85 ? 4.688 -9.656 10.641 1 96.75 85 VAL A C 1
ATOM 650 O O . VAL A 1 85 ? 4.488 -8.938 11.625 1 96.75 85 VAL A O 1
ATOM 653 N N . GLY A 1 86 ? 3.857 -10.539 10.32 1 96.62 86 GLY A N 1
ATOM 654 C CA . GLY A 1 86 ? 2.576 -10.734 10.977 1 96.62 86 GLY A CA 1
ATOM 655 C C . GLY A 1 86 ? 1.444 -9.969 10.32 1 96.62 86 GLY A C 1
ATOM 656 O O . GLY A 1 86 ? 0.278 -10.133 10.68 1 96.62 86 GLY A O 1
ATOM 657 N N . GLY A 1 87 ? 1.833 -9.188 9.281 1 95.75 87 GLY A N 1
ATOM 658 C CA . GLY A 1 87 ? 0.834 -8.367 8.609 1 95.75 87 GLY A CA 1
ATOM 659 C C . GLY A 1 87 ? 0.217 -9.055 7.406 1 95.75 87 GLY A C 1
ATOM 660 O O . GLY A 1 87 ? 0.725 -10.078 6.938 1 95.75 87 GLY A O 1
ATOM 661 N N . ARG A 1 88 ? -1.043 -8.516 6.98 1 96.06 88 ARG A N 1
ATOM 662 C CA . ARG A 1 88 ? -1.75 -8.961 5.785 1 96.06 88 ARG A CA 1
ATOM 663 C C . ARG A 1 88 ? -2.053 -7.781 4.859 1 96.06 88 ARG A C 1
ATOM 665 O O . ARG A 1 88 ? -2.527 -6.738 5.309 1 96.06 88 ARG A O 1
ATOM 672 N N . ARG A 1 89 ? -1.67 -7.949 3.484 1 97.31 89 ARG A N 1
ATOM 673 C CA . ARG A 1 89 ? -1.97 -6.965 2.449 1 97.31 89 ARG A CA 1
ATOM 674 C C . ARG A 1 89 ? -2.717 -7.605 1.283 1 97.31 89 ARG A C 1
ATOM 676 O O . ARG A 1 89 ? -2.461 -8.758 0.936 1 97.31 89 ARG A O 1
ATOM 683 N N . ARG A 1 90 ? -3.619 -6.848 0.771 1 96.38 90 ARG A N 1
ATOM 684 C CA . ARG A 1 90 ? -4.102 -7.168 -0.569 1 96.38 90 ARG A CA 1
ATOM 685 C C . ARG A 1 90 ? -3.371 -6.344 -1.624 1 96.38 90 ARG A C 1
ATOM 687 O O . ARG A 1 90 ? -3.273 -5.121 -1.507 1 96.38 90 ARG A O 1
ATOM 694 N N . LEU A 1 91 ? -2.854 -6.945 -2.621 1 96.88 91 LEU A N 1
ATOM 695 C CA . LEU A 1 91 ? -2.199 -6.32 -3.768 1 96.88 91 LEU A CA 1
ATOM 696 C C . LEU A 1 91 ? -3.037 -6.488 -5.031 1 96.88 91 LEU A C 1
ATOM 698 O O . LEU A 1 91 ? -3.398 -7.609 -5.395 1 96.88 91 LEU A O 1
ATOM 702 N N . THR A 1 92 ? -3.436 -5.477 -5.625 1 96.94 92 THR A N 1
ATOM 703 C CA . THR A 1 92 ? -3.969 -5.508 -6.98 1 96.94 92 THR A CA 1
ATOM 704 C C . THR A 1 92 ? -2.916 -5.051 -7.988 1 96.94 92 THR A C 1
ATOM 706 O O . THR A 1 92 ? -2.492 -3.893 -7.969 1 96.94 92 THR A O 1
ATOM 709 N N . ILE A 1 93 ? -2.553 -5.93 -8.883 1 97.5 93 ILE A N 1
ATOM 710 C CA . ILE A 1 93 ? -1.352 -5.773 -9.695 1 97.5 93 ILE A CA 1
ATOM 711 C C . ILE A 1 93 ? -1.727 -5.766 -11.172 1 97.5 93 ILE A C 1
ATOM 713 O O . ILE A 1 93 ? -2.156 -6.785 -11.719 1 97.5 93 ILE A O 1
ATOM 717 N N . PRO A 1 94 ? -1.574 -4.645 -11.789 1 97.75 94 PRO A N 1
ATOM 718 C CA . PRO A 1 94 ? -1.854 -4.617 -13.227 1 97.75 94 PRO A CA 1
ATOM 719 C C . PRO A 1 94 ? -0.928 -5.531 -14.023 1 97.75 94 PRO A C 1
ATOM 721 O O . PRO A 1 94 ? 0.158 -5.879 -13.555 1 97.75 94 PRO A O 1
ATOM 724 N N . ALA A 1 95 ? -1.375 -5.777 -15.266 1 98 95 ALA A N 1
ATOM 725 C CA . ALA A 1 95 ? -0.71 -6.785 -16.094 1 98 95 ALA A CA 1
ATOM 726 C C . ALA A 1 95 ? 0.749 -6.414 -16.344 1 98 95 ALA A C 1
ATOM 728 O O . ALA A 1 95 ? 1.624 -7.285 -16.344 1 98 95 ALA A O 1
ATOM 729 N N . HIS A 1 96 ? 1.105 -5.152 -16.516 1 97.19 96 HIS A N 1
ATOM 730 C CA . HIS A 1 96 ? 2.455 -4.738 -16.891 1 97.19 96 HIS A CA 1
ATOM 731 C C . HIS A 1 96 ? 3.424 -4.926 -15.727 1 97.19 96 HIS A C 1
ATOM 733 O O . HIS A 1 96 ? 4.641 -4.949 -15.93 1 97.19 96 HIS A O 1
ATOM 739 N N . LEU A 1 97 ? 2.941 -5.113 -14.469 1 97.25 97 LEU A N 1
ATOM 740 C CA . LEU A 1 97 ? 3.771 -5.395 -13.305 1 97.25 97 LEU A CA 1
ATOM 741 C C . LEU A 1 97 ? 3.691 -6.871 -12.922 1 97.25 97 LEU A C 1
ATOM 743 O O . LEU A 1 97 ? 4.164 -7.27 -11.859 1 97.25 97 LEU A O 1
ATOM 747 N N . ALA A 1 98 ? 2.986 -7.637 -13.711 1 97.75 98 ALA A N 1
ATOM 748 C CA . ALA A 1 98 ? 2.834 -9.07 -13.484 1 97.75 98 ALA A CA 1
ATOM 749 C C . ALA A 1 98 ? 3.273 -9.867 -14.703 1 97.75 98 ALA A C 1
ATOM 751 O O . ALA A 1 98 ? 4.453 -9.867 -15.062 1 97.75 98 ALA A O 1
ATOM 752 N N . TYR A 1 99 ? 2.25 -10.484 -15.43 1 97.88 99 TYR A N 1
ATOM 753 C CA . TYR A 1 99 ? 2.652 -11.398 -16.484 1 97.88 99 TYR A CA 1
ATOM 754 C C . TYR A 1 99 ? 2.373 -10.805 -17.859 1 97.88 99 TYR A C 1
ATOM 756 O O . TYR A 1 99 ? 2.465 -11.5 -18.875 1 97.88 99 TYR A O 1
ATOM 764 N N . GLY A 1 100 ? 1.959 -9.586 -17.953 1 97 100 GLY A N 1
ATOM 765 C CA . GLY A 1 100 ? 1.842 -8.836 -19.188 1 97 100 GLY A CA 1
ATOM 766 C C . GLY A 1 100 ? 0.906 -9.477 -20.188 1 97 100 GLY A C 1
ATOM 767 O O . GLY A 1 100 ? -0.103 -10.078 -19.812 1 97 100 GLY A O 1
ATOM 768 N N . ASP A 1 101 ? 1.223 -9.203 -21.531 1 96.12 101 ASP A N 1
ATOM 769 C CA . ASP A 1 101 ? 0.363 -9.586 -22.656 1 96.12 101 ASP A CA 1
ATOM 770 C C . ASP A 1 101 ? 0.505 -11.078 -22.969 1 96.12 101 ASP A C 1
ATOM 772 O O . ASP A 1 101 ? -0.281 -11.625 -23.734 1 96.12 101 ASP A O 1
ATOM 776 N N . ARG A 1 102 ? 1.364 -11.75 -22.359 1 94.25 102 ARG A N 1
ATOM 777 C CA . ARG A 1 102 ? 1.58 -13.156 -22.656 1 94.25 102 ARG A CA 1
ATOM 778 C C . ARG A 1 102 ? 0.766 -14.047 -21.719 1 94.25 102 ARG A C 1
ATOM 780 O O . ARG A 1 102 ? 0.375 -15.156 -22.078 1 94.25 102 ARG A O 1
ATOM 787 N N . GLY A 1 103 ? 0.535 -13.547 -20.516 1 94.75 103 GLY A N 1
ATOM 788 C CA . GLY A 1 103 ? -0.077 -14.391 -19.516 1 94.75 103 GLY A CA 1
ATOM 789 C C . GLY A 1 103 ? 0.879 -15.422 -18.938 1 94.75 103 GLY A C 1
ATOM 790 O O . GLY A 1 103 ? 2.098 -15.266 -19.031 1 94.75 103 GLY A O 1
ATOM 791 N N . ALA A 1 104 ? 0.284 -16.406 -18.141 1 95.06 104 ALA A N 1
ATOM 792 C CA . ALA A 1 104 ? 1.15 -17.391 -17.5 1 95.06 104 ALA A CA 1
ATOM 793 C C . ALA A 1 104 ? 0.401 -18.703 -17.266 1 95.06 104 ALA A C 1
ATOM 795 O O . ALA A 1 104 ? -0.831 -18.734 -17.297 1 95.06 104 ALA A O 1
ATOM 796 N N . GLY A 1 105 ? 1.173 -19.766 -17.078 1 93.38 105 GLY A N 1
ATOM 797 C CA . GLY A 1 105 ? 0.641 -21.047 -16.656 1 93.38 105 GLY A CA 1
ATOM 798 C C . GLY A 1 105 ? -0.142 -21.75 -17.75 1 93.38 105 GLY A C 1
ATOM 799 O O . GLY A 1 105 ? -1.128 -22.438 -17.469 1 93.38 105 GLY A O 1
ATOM 800 N N . GLY A 1 106 ? 0.247 -21.547 -18.953 1 91.88 106 GLY A N 1
ATOM 801 C CA . GLY A 1 106 ? -0.449 -22.234 -20.031 1 91.88 106 GLY A CA 1
ATOM 802 C C . GLY A 1 106 ? -1.893 -21.797 -20.188 1 91.88 106 GLY A C 1
ATOM 803 O O . GLY A 1 106 ? -2.768 -22.609 -20.484 1 91.88 106 GLY A O 1
ATOM 804 N N . GLY A 1 107 ? -2.219 -20.469 -19.828 1 90.81 107 GLY A N 1
ATOM 805 C CA . GLY A 1 107 ? -3.562 -19.938 -20 1 90.81 107 GLY A CA 1
ATOM 806 C C . GLY A 1 107 ? -4.32 -19.781 -18.703 1 90.81 107 GLY A C 1
ATOM 807 O O . GLY A 1 107 ? -5.41 -19.203 -18.672 1 90.81 107 GLY A O 1
ATOM 808 N N . VAL A 1 108 ? -3.752 -20.297 -17.641 1 93.19 108 VAL A N 1
ATOM 809 C CA . VAL A 1 108 ? -4.395 -20.156 -16.344 1 93.19 108 VAL A CA 1
ATOM 810 C C . VAL A 1 108 ? -4.586 -18.672 -16.031 1 93.19 108 VAL A C 1
ATOM 812 O O . VAL A 1 108 ? -5.637 -18.266 -15.531 1 93.19 108 VAL A O 1
ATOM 815 N N . ILE A 1 109 ? -3.561 -17.906 -16.312 1 96.19 109 ILE A N 1
ATOM 816 C CA . ILE A 1 109 ? -3.635 -16.453 -16.266 1 96.19 109 ILE A CA 1
ATOM 817 C C . ILE A 1 109 ? -3.699 -15.891 -17.672 1 96.19 109 ILE A C 1
ATOM 819 O O . ILE A 1 109 ? -2.758 -16.047 -18.453 1 96.19 109 ILE A O 1
ATOM 823 N N . ALA A 1 110 ? -4.766 -15.203 -18.047 1 96.94 110 ALA A N 1
ATOM 824 C CA . ALA A 1 110 ? -4.996 -14.703 -19.391 1 96.94 110 ALA A CA 1
ATOM 825 C C . ALA A 1 110 ? -4.055 -13.555 -19.719 1 96.94 110 ALA A C 1
ATOM 827 O O . ALA A 1 110 ? -3.559 -12.867 -18.812 1 96.94 110 ALA A O 1
ATOM 828 N N . PRO A 1 111 ? -3.779 -13.406 -21.109 1 97 111 PRO A N 1
ATOM 829 C CA . PRO A 1 111 ? -3.043 -12.211 -21.531 1 97 111 PRO A CA 1
ATOM 830 C C . PRO A 1 111 ? -3.686 -10.914 -21.031 1 97 111 PRO A C 1
ATOM 832 O O . PRO A 1 111 ? -4.91 -10.766 -21.094 1 97 111 PRO A O 1
ATOM 835 N N . GLY A 1 112 ? -2.879 -9.961 -20.469 1 97.5 112 GLY A N 1
ATOM 836 C CA . GLY A 1 112 ? -3.387 -8.664 -20.047 1 97.5 112 GLY A CA 1
ATOM 837 C C . GLY A 1 112 ? -4.16 -8.727 -18.75 1 97.5 112 GLY A C 1
ATOM 838 O O . GLY A 1 112 ? -4.781 -7.738 -18.344 1 97.5 112 GLY A O 1
ATOM 839 N N . GLU A 1 113 ? -4.094 -9.82 -18.016 1 96.88 113 GLU A N 1
ATOM 840 C CA . GLU A 1 113 ? -4.895 -10.023 -16.812 1 96.88 113 GLU A CA 1
ATOM 841 C C . GLU A 1 113 ? -4.324 -9.25 -15.625 1 96.88 113 GLU A C 1
ATOM 843 O O . GLU A 1 113 ? -3.121 -9.312 -15.359 1 96.88 113 GLU A O 1
ATOM 848 N N . THR A 1 114 ? -5.137 -8.477 -14.953 1 97.19 114 THR A N 1
ATOM 849 C CA . THR A 1 114 ? -4.82 -7.934 -13.633 1 97.19 114 THR A CA 1
ATOM 850 C C . THR A 1 114 ? -5.016 -8.984 -12.555 1 97.19 114 THR A C 1
ATOM 852 O O . THR A 1 114 ? -5.973 -9.766 -12.594 1 97.19 114 THR A O 1
ATOM 855 N N . LEU A 1 115 ? -4.121 -8.969 -11.617 1 97.31 115 LEU A N 1
ATOM 856 C CA . LEU A 1 115 ? -4.156 -9.992 -10.57 1 97.31 115 LEU A CA 1
ATOM 857 C C . LEU A 1 115 ? -4.445 -9.367 -9.211 1 97.31 115 LEU A C 1
ATOM 859 O O . LEU A 1 115 ? -4.078 -8.219 -8.961 1 97.31 115 LEU A O 1
ATOM 863 N N . ILE A 1 116 ? -5.129 -10.148 -8.328 1 96.56 116 ILE A N 1
ATOM 864 C CA . ILE A 1 116 ? -5.273 -9.812 -6.918 1 96.56 116 ILE A CA 1
ATOM 865 C C . ILE A 1 116 ? -4.578 -10.867 -6.055 1 96.56 116 ILE A C 1
ATOM 867 O O . ILE A 1 116 ? -4.809 -12.062 -6.23 1 96.56 116 ILE A O 1
ATOM 871 N N . PHE A 1 117 ? -3.684 -10.398 -5.199 1 97 117 PHE A N 1
ATOM 872 C CA . PHE A 1 117 ? -3.055 -11.258 -4.203 1 97 117 PHE A CA 1
ATOM 873 C C . PHE A 1 117 ? -3.389 -10.789 -2.793 1 97 117 PHE A C 1
ATOM 875 O O . PHE A 1 117 ? -3.383 -9.586 -2.514 1 97 117 PHE A O 1
ATOM 882 N N . VAL A 1 118 ? -3.791 -11.688 -1.93 1 96.31 118 VAL A N 1
ATOM 883 C CA . VAL A 1 118 ? -3.754 -11.438 -0.492 1 96.31 118 VAL A CA 1
ATOM 884 C C . VAL A 1 118 ? -2.539 -12.133 0.121 1 96.31 118 VAL A C 1
ATOM 886 O O . VAL A 1 118 ? -2.377 -13.344 -0.011 1 96.31 118 VAL A O 1
ATOM 889 N N . CYS A 1 119 ? -1.662 -11.375 0.78 1 97.12 119 CYS A N 1
ATOM 890 C CA . CYS A 1 119 ? -0.363 -11.852 1.244 1 97.12 119 CYS A CA 1
ATOM 891 C C . CYS A 1 119 ? -0.23 -11.688 2.754 1 97.12 119 CYS A C 1
AT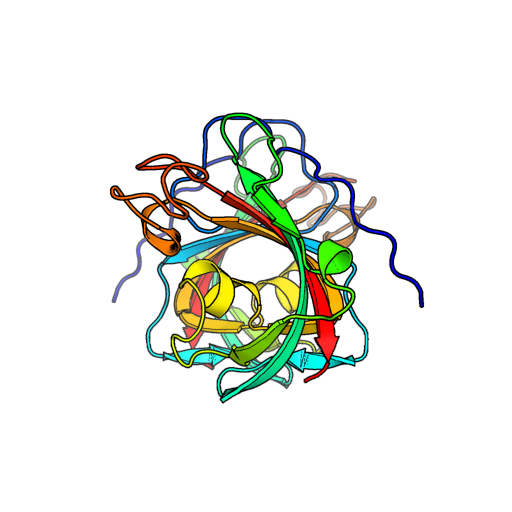OM 893 O O . CYS A 1 119 ? -0.533 -10.625 3.297 1 97.12 119 CYS A O 1
ATOM 895 N N . ASP A 1 120 ? 0.184 -12.742 3.43 1 96.19 120 ASP A N 1
ATOM 896 C CA . ASP A 1 120 ? 0.596 -12.719 4.828 1 96.19 120 ASP A CA 1
ATOM 897 C C . ASP A 1 120 ? 2.113 -12.828 4.957 1 96.19 120 ASP A C 1
ATOM 899 O O . ASP A 1 120 ? 2.707 -13.82 4.527 1 96.19 120 ASP A O 1
ATOM 903 N N . LEU A 1 121 ? 2.734 -11.789 5.523 1 97.62 121 LEU A N 1
ATOM 904 C CA . LEU A 1 121 ? 4.176 -11.859 5.738 1 97.62 121 LEU A CA 1
ATOM 905 C C . LEU A 1 121 ? 4.5 -12.656 6.992 1 97.62 121 LEU A C 1
ATOM 907 O O . LEU A 1 121 ? 4.207 -12.219 8.109 1 97.62 121 LEU A O 1
ATOM 911 N N . MET A 1 122 ? 5.164 -13.75 6.773 1 97.12 122 MET A N 1
ATOM 912 C CA . MET A 1 122 ? 5.383 -14.695 7.863 1 97.12 122 MET A CA 1
ATOM 913 C C . MET A 1 122 ? 6.727 -14.445 8.539 1 97.12 122 MET A C 1
ATOM 915 O O . MET A 1 122 ? 6.91 -14.789 9.711 1 97.12 122 MET A O 1
ATOM 919 N N . GLY A 1 123 ? 7.695 -13.906 7.711 1 97.19 123 GLY A N 1
ATOM 920 C CA . GLY A 1 123 ? 9.016 -13.727 8.297 1 97.19 123 GLY A CA 1
ATOM 921 C C . GLY A 1 123 ? 9.984 -13.008 7.375 1 97.19 123 GLY A C 1
ATOM 922 O O . GLY A 1 123 ? 9.719 -12.859 6.18 1 97.19 123 GLY A O 1
ATOM 923 N N . VAL A 1 124 ? 11.039 -12.359 7.969 1 96.06 124 VAL A N 1
ATOM 924 C CA . VAL A 1 124 ? 12.141 -11.688 7.281 1 96.06 124 VAL A CA 1
ATOM 925 C C . VAL A 1 124 ? 13.469 -12.156 7.859 1 96.06 124 VAL A C 1
ATOM 927 O O . VAL A 1 124 ? 13.539 -12.57 9.016 1 96.06 124 VAL A O 1
ATOM 930 N N . MET B 1 1 ? 13.133 18.766 -10.57 1 30.86 1 MET B N 1
ATOM 931 C CA . MET B 1 1 ? 11.984 18.438 -11.406 1 30.86 1 MET B CA 1
ATOM 932 C C . MET B 1 1 ? 10.695 18.984 -10.812 1 30.86 1 MET B C 1
ATOM 934 O O . MET B 1 1 ? 10.43 18.812 -9.617 1 30.86 1 MET B O 1
ATOM 938 N N . ASN B 1 2 ? 10.109 20.094 -11.289 1 37.41 2 ASN B N 1
ATOM 939 C CA . ASN B 1 2 ? 8.93 20.844 -10.859 1 37.41 2 ASN B CA 1
ATOM 940 C C . ASN B 1 2 ? 7.715 19.938 -10.695 1 37.41 2 ASN B C 1
ATOM 942 O O . ASN B 1 2 ? 7.102 19.531 -11.688 1 37.41 2 ASN B O 1
ATOM 946 N N . ILE B 1 3 ? 7.812 19.047 -9.938 1 51.56 3 ILE B N 1
ATOM 947 C CA . ILE B 1 3 ? 6.691 18.109 -10.016 1 51.56 3 ILE B CA 1
ATOM 948 C C . ILE B 1 3 ? 5.387 18.844 -9.727 1 51.56 3 ILE B C 1
ATOM 950 O O . ILE B 1 3 ? 5.238 19.484 -8.688 1 51.56 3 ILE B O 1
ATOM 954 N N . ASP B 1 4 ? 4.609 19.344 -10.773 1 62.44 4 ASP B N 1
ATOM 955 C CA . ASP B 1 4 ? 3.305 20 -10.711 1 62.44 4 ASP B CA 1
ATOM 956 C C . ASP B 1 4 ? 2.406 19.312 -9.672 1 62.44 4 ASP B C 1
ATOM 958 O O . ASP B 1 4 ? 2.559 18.125 -9.398 1 62.44 4 ASP B O 1
ATOM 962 N N . LYS B 1 5 ? 1.725 20.234 -9.055 1 67.38 5 LYS B N 1
ATOM 963 C CA . LYS B 1 5 ? 0.699 19.75 -8.133 1 67.38 5 LYS B CA 1
ATOM 964 C C . LYS B 1 5 ? -0.141 18.656 -8.773 1 67.38 5 LYS B C 1
ATOM 966 O O . LYS B 1 5 ? -0.658 18.812 -9.883 1 67.38 5 LYS B O 1
ATOM 971 N N . PRO B 1 6 ? -0.219 17.516 -8.164 1 66.5 6 PRO B N 1
ATOM 972 C CA . PRO B 1 6 ? -0.93 16.391 -8.789 1 66.5 6 PRO B CA 1
ATOM 973 C C . PRO B 1 6 ? -2.441 16.609 -8.828 1 66.5 6 PRO B C 1
ATOM 975 O O . PRO B 1 6 ? -2.992 17.312 -7.984 1 66.5 6 PRO B O 1
ATOM 978 N N . GLU B 1 7 ? -3.062 16.031 -9.93 1 69 7 GLU B N 1
ATOM 979 C CA . GLU B 1 7 ? -4.512 15.852 -9.961 1 69 7 GLU B CA 1
ATOM 980 C C . GLU B 1 7 ? -4.93 14.586 -9.234 1 69 7 GLU B C 1
ATOM 982 O O . GLU B 1 7 ? -4.262 13.555 -9.336 1 69 7 GLU B O 1
ATOM 987 N N . ILE B 1 8 ? -6.016 14.789 -8.383 1 69.69 8 ILE B N 1
ATOM 988 C CA . ILE B 1 8 ? -6.473 13.641 -7.605 1 69.69 8 ILE B CA 1
ATOM 989 C C . ILE B 1 8 ? -7.5 12.852 -8.406 1 69.69 8 ILE B C 1
ATOM 991 O O . ILE B 1 8 ? -8.547 13.383 -8.789 1 69.69 8 ILE B O 1
ATOM 995 N N . ASP B 1 9 ? -7.117 11.625 -8.773 1 67.19 9 ASP B N 1
ATOM 996 C CA . ASP B 1 9 ? -8.102 10.695 -9.305 1 67.19 9 ASP B CA 1
ATOM 997 C C . ASP B 1 9 ? -8.867 10 -8.18 1 67.19 9 ASP B C 1
ATOM 999 O O . ASP B 1 9 ? -8.305 9.18 -7.449 1 67.19 9 ASP B O 1
ATOM 1003 N N . PHE B 1 10 ? -10.164 10.328 -8.086 1 72.75 10 PHE B N 1
ATOM 1004 C CA . PHE B 1 10 ? -10.992 9.773 -7.027 1 72.75 10 PHE B CA 1
ATOM 1005 C C . PHE B 1 10 ? -11.32 8.305 -7.297 1 72.75 10 PHE B C 1
ATOM 1007 O O . PHE B 1 10 ? -11.734 7.953 -8.406 1 72.75 10 PHE B O 1
ATOM 1014 N N . PRO B 1 11 ? -11.008 7.445 -6.277 1 73.69 11 PRO B N 1
ATOM 1015 C CA . PRO B 1 11 ? -11.398 6.047 -6.465 1 73.69 11 PRO B CA 1
ATOM 1016 C C . PRO B 1 11 ? -12.914 5.871 -6.59 1 73.69 11 PRO B C 1
ATOM 1018 O O . PRO B 1 11 ? -13.68 6.723 -6.137 1 73.69 11 PRO B O 1
ATOM 1021 N N . GLU B 1 12 ? -13.266 4.875 -7.332 1 75.44 12 GLU B N 1
ATOM 1022 C CA . GLU B 1 12 ? -14.695 4.57 -7.453 1 75.44 12 GLU B CA 1
ATOM 1023 C C . GLU B 1 12 ? -15.156 3.664 -6.316 1 75.44 12 GLU B C 1
ATOM 1025 O O . GLU B 1 12 ? -14.383 2.857 -5.797 1 75.44 12 GLU B O 1
ATOM 1030 N N . GLY B 1 13 ? -16.469 3.908 -5.82 1 78.94 13 GLY B N 1
ATOM 1031 C CA . GLY B 1 13 ? -17.047 3.059 -4.789 1 78.94 13 GLY B CA 1
ATOM 1032 C C . GLY B 1 13 ? -17.047 3.707 -3.42 1 78.94 13 GLY B C 1
ATOM 1033 O O . GLY B 1 13 ? -16.75 4.895 -3.285 1 78.94 13 GLY B O 1
ATOM 1034 N N . PRO B 1 14 ? -17.5 2.951 -2.445 1 85.94 14 PRO B N 1
ATOM 1035 C CA . PRO B 1 14 ? -17.562 3.475 -1.077 1 85.94 14 PRO B CA 1
ATOM 1036 C C . PRO B 1 14 ? -16.172 3.705 -0.478 1 85.94 14 PRO B C 1
ATOM 1038 O O . PRO B 1 14 ? -15.188 3.127 -0.946 1 85.94 14 PRO B O 1
ATOM 1041 N N . ALA B 1 15 ? -16.094 4.594 0.477 1 90.38 15 ALA B N 1
ATOM 1042 C CA . ALA B 1 15 ? -14.844 4.82 1.185 1 90.38 15 ALA B CA 1
ATOM 1043 C C . ALA B 1 15 ? -14.289 3.521 1.761 1 90.38 15 ALA B C 1
ATOM 1045 O O . ALA B 1 15 ? -15.039 2.725 2.336 1 90.38 15 ALA B O 1
ATOM 1046 N N . PRO B 1 16 ? -13.047 3.355 1.574 1 91.25 16 PRO B N 1
ATOM 1047 C CA . PRO B 1 16 ? -12.461 2.123 2.107 1 91.25 16 PRO B CA 1
ATOM 1048 C C . PRO B 1 16 ? -12.383 2.115 3.633 1 91.25 16 PRO B C 1
ATOM 1050 O O . PRO B 1 16 ? -12.273 3.174 4.254 1 91.25 16 PRO B O 1
ATOM 1053 N N . SER B 1 17 ? -12.391 0.844 4.168 1 93.62 17 SER B N 1
ATOM 1054 C CA . SER B 1 17 ? -12.266 0.685 5.613 1 93.62 17 SER B CA 1
ATOM 1055 C C . SER B 1 17 ? -10.805 0.592 6.031 1 93.62 17 SER B C 1
ATOM 1057 O O . SER B 1 17 ? -10.477 0.762 7.207 1 93.62 17 SER B O 1
ATOM 1059 N N . ASP B 1 18 ? -9.906 0.228 5.062 1 94.81 18 ASP B N 1
ATOM 1060 C CA . ASP B 1 18 ? -8.477 0.071 5.332 1 94.81 18 ASP B CA 1
ATOM 1061 C C . ASP B 1 18 ? -7.656 1.078 4.531 1 94.81 18 ASP B C 1
ATOM 10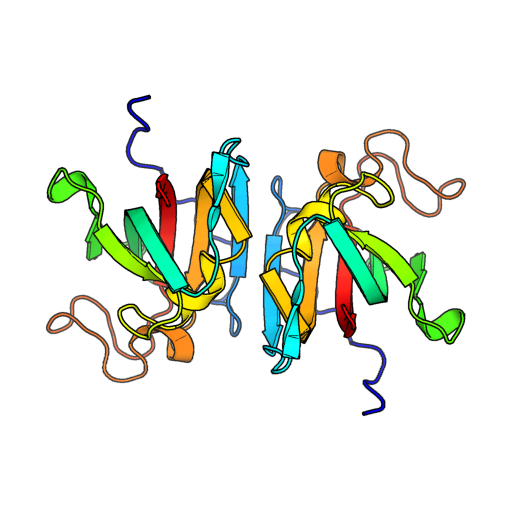63 O O . ASP B 1 18 ? -8.148 1.674 3.574 1 94.81 18 ASP B O 1
ATOM 1067 N N . LEU B 1 19 ? -6.426 1.307 5 1 96.56 19 LEU B N 1
ATOM 1068 C CA . LEU B 1 19 ? -5.523 2.168 4.242 1 96.56 19 LEU B CA 1
ATOM 1069 C C . LEU B 1 19 ? -5.281 1.606 2.846 1 96.56 19 LEU B C 1
ATOM 1071 O O . LEU B 1 19 ? -4.914 0.438 2.697 1 96.56 19 LEU B O 1
ATOM 1075 N N . GLU B 1 20 ? -5.539 2.402 1.848 1 95.94 20 GLU B N 1
ATOM 1076 C CA . GLU B 1 20 ? -5.246 2.047 0.462 1 95.94 20 GLU B CA 1
ATOM 1077 C C . GLU B 1 20 ? -4.109 2.895 -0.097 1 95.94 20 GLU B C 1
ATOM 1079 O O . GLU B 1 20 ? -4.164 4.125 -0.048 1 95.94 20 GLU B O 1
ATOM 1084 N N . ILE B 1 21 ? -3.09 2.221 -0.644 1 96.69 21 ILE B N 1
ATOM 1085 C CA . ILE B 1 21 ? -1.926 2.863 -1.246 1 96.69 21 ILE B CA 1
ATOM 1086 C C . ILE B 1 21 ? -1.876 2.545 -2.738 1 96.69 21 ILE B C 1
ATOM 1088 O O . ILE B 1 21 ? -1.918 1.378 -3.133 1 96.69 21 ILE B O 1
ATOM 1092 N N . VAL B 1 22 ? -1.862 3.543 -3.533 1 95.62 22 VAL B N 1
ATOM 1093 C CA . VAL B 1 22 ? -1.694 3.387 -4.977 1 95.62 22 VAL B CA 1
ATOM 1094 C C . VAL B 1 22 ? -0.357 3.984 -5.406 1 95.62 22 VAL B C 1
ATOM 1096 O O . VAL B 1 22 ? -0.117 5.18 -5.227 1 95.62 22 VAL B O 1
ATOM 1099 N N . GLU B 1 23 ? 0.485 3.074 -5.953 1 95 23 GLU B N 1
ATOM 1100 C CA . GLU B 1 23 ? 1.772 3.516 -6.48 1 95 23 GLU B CA 1
ATOM 1101 C C . GLU B 1 23 ? 1.616 4.148 -7.859 1 95 23 GLU B C 1
ATOM 1103 O O . GLU B 1 23 ? 1.521 3.439 -8.867 1 95 23 GLU B O 1
ATOM 1108 N N . ILE B 1 24 ? 1.642 5.473 -7.977 1 92.31 24 ILE B N 1
ATOM 1109 C CA . ILE B 1 24 ? 1.468 6.16 -9.25 1 92.31 24 ILE B CA 1
ATOM 1110 C C . ILE B 1 24 ? 2.771 6.113 -10.047 1 92.31 24 ILE B C 1
ATOM 1112 O O . ILE B 1 24 ? 2.777 5.75 -11.219 1 92.31 24 ILE B O 1
ATOM 1116 N N . TRP B 1 25 ? 3.918 6.383 -9.469 1 91.19 25 TRP B N 1
ATOM 1117 C CA . TRP B 1 25 ? 5.23 6.09 -10.039 1 91.19 25 TRP B CA 1
ATOM 1118 C C . TRP B 1 25 ? 6.27 5.906 -8.938 1 91.19 25 TRP B C 1
ATOM 1120 O O . TRP B 1 25 ? 6.184 6.539 -7.883 1 91.19 25 TRP B O 1
ATOM 1130 N N . GLU B 1 26 ? 7.176 5.008 -9.406 1 89.44 26 GLU B N 1
ATOM 1131 C CA . GLU B 1 26 ? 8.211 4.617 -8.461 1 89.44 26 GLU B CA 1
ATOM 1132 C C . GLU B 1 26 ? 9.406 5.559 -8.531 1 89.44 26 GLU B C 1
ATOM 1134 O O . GLU B 1 26 ? 9.891 5.883 -9.617 1 89.44 26 GLU B O 1
ATOM 1139 N N . GLY B 1 27 ? 9.891 6.125 -7.418 1 91.88 27 GLY B N 1
ATOM 1140 C CA . GLY B 1 27 ? 11.141 6.875 -7.336 1 91.88 27 GLY B CA 1
ATOM 1141 C C . GLY B 1 27 ? 12.367 6.008 -7.512 1 91.88 27 GLY B C 1
ATOM 1142 O O . GLY B 1 27 ? 12.266 4.781 -7.594 1 91.88 27 GLY B O 1
ATOM 1143 N N . ASP B 1 28 ? 13.492 6.746 -7.742 1 92.25 28 ASP B N 1
ATOM 1144 C CA . ASP B 1 28 ? 14.734 6.02 -7.969 1 92.25 28 ASP B CA 1
ATOM 1145 C C . ASP B 1 28 ? 15.758 6.332 -6.879 1 92.25 28 ASP B C 1
ATOM 1147 O O . ASP B 1 28 ? 16.922 5.926 -6.977 1 92.25 28 ASP B O 1
ATOM 1151 N N . GLY B 1 29 ? 15.305 6.953 -5.852 1 95.5 29 GLY B N 1
ATOM 1152 C CA . GLY B 1 29 ? 16.219 7.324 -4.777 1 95.5 29 GLY B CA 1
ATOM 1153 C C . GLY B 1 29 ? 16.125 6.398 -3.58 1 95.5 29 GLY B C 1
ATOM 1154 O O . GLY B 1 29 ? 15.773 5.227 -3.719 1 95.5 29 GLY B O 1
ATOM 1155 N N . ALA B 1 30 ? 16.609 6.895 -2.406 1 94.62 30 ALA B N 1
ATOM 1156 C CA . ALA B 1 30 ? 16.656 6.141 -1.157 1 94.62 30 ALA B CA 1
ATOM 1157 C C . ALA B 1 30 ? 15.258 5.727 -0.708 1 94.62 30 ALA B C 1
ATOM 1159 O O . ALA B 1 30 ? 14.281 6.434 -0.971 1 94.62 30 ALA B O 1
ATOM 1160 N N . VAL B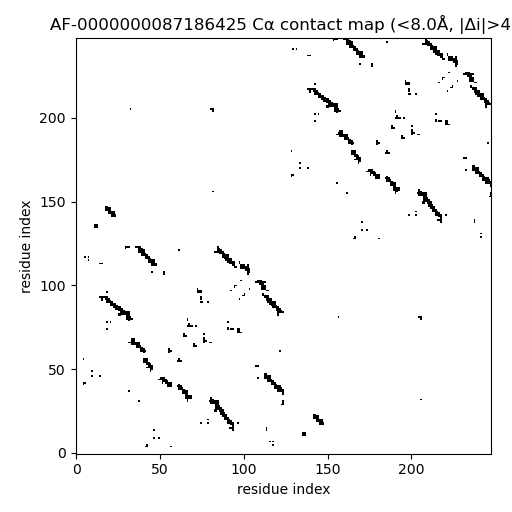 1 31 ? 15.133 4.625 -0.053 1 91.75 31 VAL B N 1
ATOM 1161 C CA . VAL B 1 31 ? 13.875 4.113 0.482 1 91.75 31 VAL B CA 1
ATOM 1162 C C . VAL B 1 31 ? 13.594 4.75 1.839 1 91.75 31 VAL B C 1
ATOM 1164 O O . VAL B 1 31 ? 14.477 4.816 2.697 1 91.75 31 VAL B O 1
ATOM 1167 N N . ALA B 1 32 ? 12.453 5.238 2.041 1 94.06 32 ALA B N 1
ATOM 1168 C CA . ALA B 1 32 ? 12.031 5.805 3.32 1 94.06 32 ALA B CA 1
ATOM 1169 C C . ALA B 1 32 ? 11.742 4.703 4.34 1 94.06 32 ALA B C 1
ATOM 1171 O O . ALA B 1 32 ? 10.992 3.766 4.055 1 94.06 32 ALA B O 1
ATOM 1172 N N . LYS B 1 33 ? 12.359 4.82 5.535 1 89.69 33 LYS B N 1
ATOM 1173 C CA . LYS B 1 33 ? 12.172 3.854 6.613 1 89.69 33 LYS B CA 1
ATOM 1174 C C . LYS B 1 33 ? 11.82 4.555 7.922 1 89.69 33 LYS B C 1
ATOM 1176 O O . LYS B 1 33 ? 12.07 5.75 8.078 1 89.69 33 LYS B O 1
ATOM 1181 N N . ALA B 1 34 ? 11.156 3.697 8.836 1 90.06 34 ALA B N 1
ATOM 1182 C CA . ALA B 1 34 ? 10.867 4.25 10.156 1 90.06 34 ALA B CA 1
ATOM 1183 C C . ALA B 1 34 ? 12.125 4.832 10.789 1 90.06 34 ALA B C 1
ATOM 1185 O O . ALA B 1 34 ? 13.195 4.219 10.742 1 90.06 34 ALA B O 1
ATOM 1186 N N . GLY B 1 35 ? 12.039 5.957 11.281 1 94 35 GLY B N 1
ATOM 1187 C CA . GLY B 1 35 ? 13.164 6.629 11.914 1 94 35 GLY B CA 1
ATOM 1188 C C . GLY B 1 35 ? 13.789 7.699 11.031 1 94 35 GLY B C 1
ATOM 1189 O O . GLY B 1 35 ? 14.484 8.586 11.531 1 94 35 GLY B O 1
ATOM 1190 N N . ASP B 1 36 ? 13.633 7.645 9.727 1 96.31 36 ASP B N 1
ATOM 1191 C CA . ASP B 1 36 ? 14.18 8.625 8.797 1 96.31 36 ASP B CA 1
ATOM 1192 C C . ASP B 1 36 ? 13.469 9.969 8.93 1 96.31 36 ASP B C 1
ATOM 1194 O O . ASP B 1 36 ? 12.273 10.016 9.227 1 96.31 36 ASP B O 1
ATOM 1198 N N . PHE B 1 37 ? 14.18 11.07 8.703 1 98 37 PHE B N 1
ATOM 1199 C CA . PHE B 1 37 ? 13.555 12.359 8.414 1 98 37 PHE B CA 1
ATOM 1200 C C . PHE B 1 37 ? 13.211 12.461 6.934 1 98 37 PHE B C 1
ATOM 1202 O O . PHE B 1 37 ? 14.086 12.344 6.074 1 98 37 PHE B O 1
ATOM 1209 N N . VAL B 1 38 ? 11.945 12.688 6.672 1 98.31 38 VAL B N 1
ATOM 1210 C CA . VAL B 1 38 ? 11.5 12.703 5.281 1 98.31 38 VAL B CA 1
ATOM 1211 C C . VAL B 1 38 ? 10.906 14.07 4.941 1 98.31 38 VAL B C 1
ATOM 1213 O O . VAL B 1 38 ? 10.484 14.805 5.836 1 98.31 38 VAL B O 1
ATOM 1216 N N . LYS B 1 39 ? 11.016 14.453 3.643 1 98.25 39 LYS B N 1
ATOM 1217 C CA . LYS B 1 39 ? 10.391 15.625 3.037 1 98.25 39 LYS B CA 1
ATOM 1218 C C . LYS B 1 39 ? 9.336 15.219 2.008 1 98.25 39 LYS B C 1
ATOM 1220 O O . LYS B 1 39 ? 9.648 14.539 1.027 1 98.25 39 LYS B O 1
ATOM 1225 N N . VAL B 1 40 ? 8.102 15.688 2.223 1 97.94 40 VAL B N 1
ATOM 1226 C CA . VAL B 1 40 ? 6.996 15.234 1.381 1 97.94 40 VAL B CA 1
ATOM 1227 C C . VAL B 1 40 ? 6.176 16.422 0.908 1 97.94 40 VAL B C 1
ATOM 1229 O O . VAL B 1 40 ? 5.684 17.219 1.723 1 97.94 40 VAL B O 1
ATOM 1232 N N . HIS B 1 41 ? 6.043 16.688 -0.438 1 96.88 41 HIS B N 1
ATOM 1233 C CA . HIS B 1 41 ? 5 17.531 -1.003 1 96.88 41 HIS B CA 1
ATOM 1234 C C . HIS B 1 41 ? 3.684 16.766 -1.129 1 96.88 41 HIS B C 1
ATOM 1236 O O . HIS B 1 41 ? 3.672 15.586 -1.469 1 96.88 41 HIS B O 1
ATOM 1242 N N . TYR B 1 42 ? 2.58 17.453 -0.89 1 97.31 42 TYR B N 1
ATOM 1243 C CA . TYR B 1 42 ? 1.32 16.719 -0.914 1 97.31 42 TYR B CA 1
ATOM 1244 C C . TYR B 1 42 ? 0.151 17.656 -1.206 1 97.31 42 TYR B C 1
ATOM 1246 O O . TYR B 1 42 ? 0.261 18.859 -1.037 1 97.31 42 TYR B O 1
ATOM 1254 N N . VAL B 1 43 ? -0.906 17.062 -1.726 1 95.56 43 VAL B N 1
ATOM 1255 C CA . VAL B 1 43 ? -2.246 17.641 -1.757 1 95.56 43 VAL B CA 1
ATOM 1256 C C . VAL B 1 43 ? -3.227 16.703 -1.052 1 95.56 43 VAL B C 1
ATOM 1258 O O . VAL B 1 43 ? -3.184 15.492 -1.246 1 95.56 43 VAL B O 1
ATOM 1261 N N . GLY B 1 44 ? -4.059 17.281 -0.122 1 95.5 44 GLY B N 1
ATOM 1262 C CA . GLY B 1 44 ? -5.086 16.531 0.592 1 95.5 44 GLY B CA 1
ATOM 1263 C C . GLY B 1 44 ? -6.492 16.984 0.255 1 95.5 44 GLY B C 1
ATOM 1264 O O . GLY B 1 44 ? -6.766 18.188 0.187 1 95.5 44 GLY B O 1
ATOM 1265 N N . VAL B 1 45 ? -7.402 16 0.005 1 94.94 45 VAL B N 1
ATOM 1266 C CA . VAL B 1 45 ? -8.797 16.297 -0.292 1 94.94 45 VAL B CA 1
ATOM 1267 C C . VAL B 1 45 ? -9.711 15.398 0.534 1 94.94 45 VAL B C 1
ATOM 1269 O O . VAL B 1 45 ? -9.305 14.312 0.947 1 94.94 45 VAL B O 1
ATOM 1272 N N . ALA B 1 46 ? -10.938 15.891 0.816 1 94.69 46 ALA B N 1
ATOM 1273 C CA . ALA B 1 46 ? -11.977 15.062 1.429 1 94.69 46 ALA B CA 1
ATOM 1274 C C . ALA B 1 46 ? -12.516 14.031 0.435 1 94.69 46 ALA B C 1
ATOM 1276 O O . ALA B 1 46 ? -12.797 14.367 -0.719 1 94.69 46 ALA B O 1
ATOM 1277 N N . TYR B 1 47 ? -12.555 12.805 0.868 1 95.62 47 TYR B N 1
ATOM 1278 C CA . TYR B 1 47 ? -13.062 11.742 -0.002 1 95.62 47 TYR B CA 1
ATOM 1279 C C . TYR B 1 47 ? -14.492 12.039 -0.444 1 95.62 47 TYR B C 1
ATOM 1281 O O . TYR B 1 47 ? -14.836 11.859 -1.614 1 95.62 47 TYR B O 1
ATOM 1289 N N . SER B 1 48 ? -15.383 12.469 0.496 1 93 48 SER B N 1
ATOM 1290 C CA . SER B 1 48 ? -16.812 12.633 0.287 1 93 48 SER B CA 1
ATOM 1291 C C . SER B 1 48 ? -17.109 13.734 -0.72 1 93 48 SER B C 1
ATOM 1293 O O . SER B 1 48 ? -17.969 13.578 -1.595 1 93 48 SER B O 1
ATOM 1295 N N . THR B 1 49 ? -16.344 14.875 -0.743 1 90.75 49 THR B N 1
ATOM 1296 C CA . THR B 1 49 ? -16.703 16.047 -1.529 1 90.75 49 THR B CA 1
ATOM 1297 C C . THR B 1 49 ? -15.656 16.312 -2.611 1 90.75 49 THR B C 1
ATOM 1299 O O . THR B 1 49 ? -15.922 17.047 -3.572 1 90.75 49 THR B O 1
ATOM 1302 N N . GLY B 1 50 ? -14.484 15.836 -2.381 1 92.5 50 GLY B N 1
ATOM 1303 C CA . GLY B 1 50 ? -13.383 16.172 -3.277 1 92.5 50 GLY B CA 1
ATOM 1304 C C . GLY B 1 50 ? -12.773 17.531 -2.988 1 92.5 50 GLY B C 1
ATOM 1305 O O . GLY B 1 50 ? -11.875 17.969 -3.707 1 92.5 50 GLY B O 1
ATOM 1306 N N . GLU B 1 51 ? -13.156 18.156 -1.965 1 91.56 51 GLU B N 1
ATOM 1307 C CA . GLU B 1 51 ? -12.641 19.484 -1.645 1 91.56 51 GLU B CA 1
ATOM 1308 C C . GLU B 1 51 ? -11.227 19.406 -1.067 1 91.56 51 GLU B C 1
ATOM 1310 O O . GLU B 1 51 ? -10.961 18.578 -0.198 1 91.56 51 GLU B O 1
ATOM 1315 N N . GLU B 1 52 ? -10.375 20.234 -1.613 1 93.25 52 GLU B N 1
ATOM 1316 C CA . GLU B 1 52 ? -9.016 20.344 -1.077 1 93.25 52 GLU B CA 1
ATOM 1317 C C . GLU B 1 52 ? -9.016 21.016 0.29 1 93.25 52 GLU B C 1
ATOM 1319 O O . GLU B 1 52 ? -9.602 22.094 0.457 1 93.25 52 GLU B O 1
ATOM 1324 N N . PHE B 1 53 ? -8.406 20.406 1.298 1 94.81 53 PHE B N 1
ATOM 1325 C CA . PHE B 1 53 ? -8.359 21.016 2.615 1 94.81 53 PHE B CA 1
ATOM 1326 C C . PHE B 1 53 ? -6.938 21.453 2.965 1 94.81 53 PHE B C 1
ATOM 1328 O O . PHE B 1 53 ? -6.73 22.266 3.869 1 94.81 53 PHE B O 1
ATOM 1335 N N . ASP B 1 54 ? -5.914 20.844 2.305 1 93.25 54 ASP B N 1
ATOM 1336 C CA . ASP B 1 54 ? -4.527 21.188 2.592 1 93.25 54 ASP B CA 1
ATOM 1337 C C . ASP B 1 54 ? -3.617 20.859 1.411 1 93.25 54 ASP B C 1
ATOM 1339 O O . ASP B 1 54 ? -3.885 19.906 0.668 1 93.25 54 ASP B O 1
ATOM 1343 N N . ALA B 1 55 ? -2.619 21.609 1.132 1 93.62 55 ALA B N 1
ATOM 1344 C CA . ALA B 1 55 ? -1.593 21.344 0.127 1 93.62 55 ALA B CA 1
ATOM 1345 C C . ALA B 1 55 ? -0.281 22.047 0.489 1 93.62 55 ALA B C 1
ATOM 1347 O O . ALA B 1 55 ? -0.274 23.219 0.866 1 93.62 55 ALA B O 1
ATOM 1348 N N . SER B 1 56 ? 0.832 21.297 0.413 1 92.81 56 SER B N 1
ATOM 1349 C CA . SER B 1 56 ? 2.133 21.891 0.708 1 92.81 56 SER B CA 1
ATOM 1350 C C . SER B 1 56 ? 2.52 22.938 -0.339 1 92.81 56 SER B C 1
ATOM 1352 O O . SER B 1 56 ? 3.299 23.844 -0.058 1 92.81 56 SER B O 1
ATOM 1354 N N . TRP B 1 57 ? 2.035 22.781 -1.539 1 85.38 57 TRP B N 1
ATOM 1355 C CA . TRP B 1 57 ? 2.324 23.703 -2.627 1 85.38 57 TRP B CA 1
ATOM 1356 C C . TRP B 1 57 ? 1.866 25.125 -2.275 1 85.38 57 TRP B C 1
ATOM 1358 O O . TRP B 1 57 ? 2.449 26.109 -2.738 1 85.38 57 TRP B O 1
ATOM 1368 N N . ASN B 1 58 ? 0.824 25.109 -1.521 1 87 58 ASN B N 1
ATOM 1369 C CA . ASN B 1 58 ? 0.319 26.406 -1.092 1 87 58 ASN B CA 1
ATOM 1370 C C . ASN B 1 58 ? 1.31 27.125 -0.176 1 87 58 ASN B C 1
ATOM 1372 O O . ASN B 1 58 ? 1.322 28.359 -0.103 1 87 58 ASN B O 1
ATOM 1376 N N . ARG B 1 59 ? 2.188 26.453 0.486 1 87.69 59 ARG B N 1
ATOM 1377 C CA . ARG B 1 59 ? 3.188 27.016 1.392 1 87.69 59 ARG B CA 1
ATOM 1378 C C . ARG B 1 59 ? 4.562 27.047 0.731 1 87.69 59 ARG B C 1
ATOM 1380 O O . ARG B 1 59 ? 5.52 27.578 1.308 1 87.69 59 ARG B O 1
ATOM 1387 N N . GLY B 1 60 ? 4.703 26.438 -0.351 1 89.06 60 GLY B N 1
ATOM 1388 C CA . GLY B 1 60 ? 5.91 26.516 -1.159 1 89.06 60 GLY B CA 1
ATOM 1389 C C . GLY B 1 60 ? 7.023 25.609 -0.643 1 89.06 60 GLY B C 1
ATOM 1390 O O . GLY B 1 60 ? 8.164 25.703 -1.11 1 89.06 60 GLY B O 1
ATOM 1391 N N . LYS B 1 61 ? 6.742 24.875 0.382 1 93.75 61 LYS B N 1
ATOM 1392 C CA . LYS B 1 61 ? 7.773 24 0.931 1 93.75 61 LYS B CA 1
ATOM 1393 C C . LYS B 1 61 ? 7.188 22.656 1.334 1 93.75 61 LYS B C 1
ATOM 1395 O O . LYS B 1 61 ? 6.047 22.578 1.795 1 93.75 61 LYS B O 1
ATOM 1400 N N . PRO B 1 62 ? 7.996 21.594 1.215 1 96.44 62 PRO B N 1
ATOM 1401 C CA . PRO B 1 62 ? 7.531 20.266 1.653 1 96.44 62 PRO B CA 1
ATOM 1402 C C . PRO B 1 62 ? 7.406 20.172 3.172 1 96.44 62 PRO B C 1
ATOM 1404 O O . PRO B 1 62 ? 8.016 20.953 3.9 1 96.44 62 PRO B O 1
ATOM 1407 N N . LEU B 1 63 ? 6.492 19.266 3.635 1 96.75 63 LEU B N 1
ATOM 1408 C CA . LEU B 1 63 ? 6.406 18.922 5.047 1 96.75 63 LEU B CA 1
ATOM 1409 C C . LEU B 1 63 ? 7.562 18.016 5.457 1 96.75 63 LEU B C 1
ATOM 1411 O O . LEU B 1 63 ? 7.879 17.047 4.754 1 96.75 63 LEU B O 1
ATOM 1415 N N . GLU B 1 64 ? 8.195 18.359 6.543 1 97.81 64 GLU B N 1
ATOM 1416 C CA . GLU B 1 64 ? 9.289 17.562 7.082 1 97.81 64 GLU B CA 1
ATOM 1417 C C . GLU B 1 64 ? 8.891 16.922 8.414 1 97.81 64 GLU B C 1
ATOM 1419 O O . GLU B 1 64 ? 8.328 17.578 9.281 1 97.81 64 GLU B O 1
ATOM 1424 N N . PHE B 1 65 ? 9.156 15.688 8.586 1 98.12 65 PHE B N 1
ATOM 1425 C CA . PHE B 1 65 ? 8.812 14.984 9.812 1 98.12 65 PHE B CA 1
ATOM 1426 C C . PHE B 1 65 ? 9.617 13.695 9.938 1 98.12 65 PHE B C 1
ATOM 1428 O O . PHE B 1 65 ? 10.203 13.227 8.961 1 98.12 65 PHE B O 1
ATOM 1435 N N . GLN B 1 66 ? 9.703 13.219 11.156 1 98.06 66 GLN B N 1
ATOM 1436 C CA . GLN B 1 66 ? 10.328 11.922 11.375 1 98.06 66 GLN B CA 1
ATOM 1437 C C . GLN B 1 66 ? 9.328 10.789 11.164 1 98.06 66 GLN B C 1
ATOM 1439 O O . GLN B 1 66 ? 8.336 10.688 11.891 1 98.06 66 GLN B O 1
ATOM 1444 N N . LEU B 1 67 ? 9.664 9.891 10.18 1 96.12 67 LEU B N 1
ATOM 1445 C CA . LEU B 1 67 ? 8.75 8.828 9.781 1 96.12 67 LEU B CA 1
ATOM 1446 C C . LEU B 1 67 ? 8.617 7.781 10.883 1 96.12 67 LEU B C 1
ATOM 1448 O O . LEU B 1 67 ? 9.625 7.316 11.422 1 96.12 67 LEU B O 1
ATOM 1452 N N . GLY B 1 68 ? 7.355 7.48 11.242 1 92.94 68 GLY B N 1
ATOM 1453 C CA . GLY B 1 68 ? 7.113 6.434 12.227 1 92.94 68 GLY B CA 1
ATOM 1454 C C . GLY B 1 68 ? 7.176 6.93 13.656 1 92.94 68 GLY B C 1
ATOM 1455 O O . GLY B 1 68 ? 7.098 6.141 14.594 1 92.94 68 GLY B O 1
ATOM 1456 N N . ALA B 1 69 ? 7.262 8.18 13.883 1 95.69 69 ALA B N 1
ATOM 1457 C CA . ALA B 1 69 ? 7.441 8.742 15.219 1 95.69 69 ALA B CA 1
ATOM 1458 C C . ALA B 1 69 ? 6.121 9.273 15.773 1 95.69 69 ALA B C 1
ATOM 1460 O O . ALA B 1 69 ? 6.078 9.812 16.875 1 95.69 69 ALA B O 1
ATOM 1461 N N . GLY B 1 70 ? 5.047 9.188 15.016 1 95.88 70 GLY B N 1
ATOM 1462 C CA . GLY B 1 70 ? 3.752 9.672 15.469 1 95.88 70 GLY B CA 1
ATOM 1463 C C . GLY B 1 70 ? 3.594 11.172 15.328 1 95.88 70 GLY B C 1
ATOM 1464 O O . GLY B 1 70 ? 2.789 11.781 16.031 1 95.88 70 GLY B O 1
ATOM 1465 N N . GLN B 1 71 ? 4.387 11.766 14.438 1 97.31 71 GLN B N 1
ATOM 1466 C CA . GLN B 1 71 ? 4.328 13.203 14.234 1 97.31 71 GLN B CA 1
ATOM 1467 C C . GLN B 1 71 ? 3.248 13.57 13.219 1 97.31 71 GLN B C 1
ATOM 1469 O O . GLN B 1 71 ? 2.861 14.734 13.109 1 97.31 71 GLN B O 1
ATOM 1474 N N . VAL B 1 72 ? 2.865 12.562 12.43 1 97.38 72 VAL B N 1
ATOM 1475 C CA . VAL B 1 72 ? 1.798 12.719 11.445 1 97.38 72 VAL B CA 1
ATOM 1476 C C . VAL B 1 72 ? 0.715 11.672 11.695 1 97.38 72 VAL B C 1
ATOM 1478 O O . VAL B 1 72 ? 0.875 10.789 12.547 1 97.38 72 VAL B O 1
ATOM 1481 N N . ILE B 1 73 ? -0.475 11.867 11 1 97.19 73 ILE B N 1
ATOM 1482 C CA . ILE B 1 73 ? -1.538 10.883 11.18 1 97.19 73 ILE B CA 1
ATOM 1483 C C . ILE B 1 73 ? -1.022 9.492 10.812 1 97.19 73 ILE B C 1
ATOM 1485 O O . ILE B 1 73 ? -0.104 9.359 10 1 97.19 73 ILE B O 1
ATOM 1489 N N . GLU B 1 74 ? -1.62 8.469 11.406 1 96.06 74 GLU B N 1
ATOM 1490 C CA . GLU B 1 74 ? -1.152 7.094 11.281 1 96.06 74 GLU B CA 1
ATOM 1491 C C . GLU B 1 74 ? -1.127 6.652 9.82 1 96.06 74 GLU B C 1
ATOM 1493 O O . GLU B 1 74 ? -0.244 5.895 9.406 1 96.06 74 GLU B O 1
ATOM 1498 N N . GLY B 1 75 ? -2.092 7.039 9.008 1 97.38 75 GLY B N 1
ATOM 1499 C CA . GLY B 1 75 ? -2.119 6.715 7.59 1 97.38 75 GLY B CA 1
ATOM 1500 C C . GLY B 1 75 ? -0.873 7.164 6.852 1 97.38 75 GLY B C 1
ATOM 1501 O O . GLY B 1 75 ? -0.437 6.508 5.902 1 97.38 75 GLY B O 1
ATOM 1502 N N . TRP B 1 76 ? -0.33 8.266 7.227 1 97.62 76 TRP B N 1
ATOM 1503 C CA . TRP B 1 76 ? 0.908 8.75 6.629 1 97.62 76 TRP B CA 1
ATOM 1504 C C . TRP B 1 76 ? 2.102 7.922 7.086 1 97.62 76 TRP B C 1
ATOM 1506 O O . TRP B 1 76 ? 2.947 7.535 6.277 1 97.62 76 TRP B O 1
ATOM 1516 N N . ASP B 1 77 ? 2.236 7.699 8.414 1 95.06 77 ASP B N 1
ATOM 1517 C CA . ASP B 1 77 ? 3.34 6.91 8.953 1 95.06 77 ASP B CA 1
ATOM 1518 C C . ASP B 1 77 ? 3.424 5.547 8.266 1 95.06 77 ASP B C 1
ATOM 1520 O O . ASP B 1 77 ? 4.52 5.062 7.973 1 95.06 77 ASP B O 1
ATOM 1524 N N . LYS B 1 78 ? 2.32 4.973 8.008 1 92.62 78 LYS B N 1
ATOM 1525 C CA . LYS B 1 78 ? 2.271 3.666 7.363 1 92.62 78 LYS B CA 1
ATOM 1526 C C . LYS B 1 78 ? 2.434 3.793 5.852 1 92.62 78 LYS B C 1
ATOM 1528 O O . LYS B 1 78 ? 3.225 3.068 5.246 1 92.62 78 LYS B O 1
ATOM 1533 N N . GLY B 1 79 ? 1.776 4.707 5.238 1 95.88 79 GLY B N 1
ATOM 1534 C CA . GLY B 1 79 ? 1.646 4.801 3.795 1 95.88 79 GLY B CA 1
ATOM 1535 C C . GLY B 1 79 ? 2.916 5.273 3.111 1 95.88 79 GLY B C 1
ATOM 1536 O O . GLY B 1 79 ? 3.133 4.992 1.93 1 95.88 79 GLY B O 1
ATOM 1537 N N . ILE B 1 80 ? 3.783 5.938 3.844 1 96.06 80 ILE B N 1
ATOM 1538 C CA . ILE B 1 80 ? 4.984 6.512 3.252 1 96.06 80 ILE B CA 1
ATOM 1539 C C . ILE B 1 80 ? 6.145 5.523 3.371 1 96.06 80 ILE B C 1
ATOM 1541 O O . ILE B 1 80 ? 7.125 5.617 2.631 1 96.06 80 ILE B O 1
ATOM 1545 N N . GLN B 1 81 ? 6.078 4.633 4.344 1 91.62 81 GLN B N 1
ATOM 1546 C CA . GLN B 1 81 ? 7.145 3.646 4.496 1 91.62 81 GLN B CA 1
ATOM 1547 C C . GLN B 1 81 ? 7.316 2.824 3.223 1 91.62 81 GLN B C 1
ATOM 1549 O O . GLN B 1 81 ? 6.332 2.406 2.609 1 91.62 81 GLN B O 1
ATOM 1554 N N . GLY B 1 82 ? 8.609 2.652 2.822 1 89.25 82 GLY B N 1
ATOM 1555 C CA . GLY B 1 82 ? 8.93 1.84 1.66 1 89.25 82 GLY B CA 1
ATOM 1556 C C . GLY B 1 82 ? 8.953 2.633 0.366 1 89.25 82 GLY B C 1
ATOM 1557 O O . GLY B 1 82 ? 9.414 2.133 -0.664 1 89.25 82 GLY B O 1
ATOM 1558 N N . MET B 1 83 ? 8.445 3.826 0.356 1 94.56 83 MET B N 1
ATOM 1559 C CA . MET B 1 83 ? 8.523 4.688 -0.82 1 94.56 83 MET B CA 1
ATOM 1560 C C . MET B 1 83 ? 9.977 5.031 -1.147 1 94.56 83 MET B C 1
ATOM 1562 O O . MET B 1 83 ? 10.805 5.168 -0.246 1 94.56 83 MET B O 1
ATOM 1566 N N . LYS B 1 84 ? 10.211 5.223 -2.387 1 93.31 84 LYS B N 1
ATOM 1567 C CA . LYS B 1 84 ? 11.508 5.73 -2.82 1 93.31 84 LYS B CA 1
ATOM 1568 C C . LYS B 1 84 ? 11.438 7.215 -3.152 1 93.31 84 LYS B C 1
ATOM 1570 O O . LYS B 1 84 ? 10.453 7.684 -3.727 1 93.31 84 LYS B O 1
ATOM 1575 N N . VAL B 1 85 ? 12.547 7.879 -2.809 1 96.81 85 VAL B N 1
ATOM 1576 C CA . VAL B 1 85 ? 12.641 9.305 -3.119 1 96.81 85 VAL B CA 1
ATOM 1577 C C . VAL B 1 85 ? 12.398 9.523 -4.609 1 96.81 85 VAL B C 1
ATOM 1579 O O . VAL B 1 85 ? 12.922 8.781 -5.449 1 96.81 85 VAL B O 1
ATOM 1582 N N . GLY B 1 86 ? 11.68 10.531 -4.945 1 96.69 86 GLY B N 1
ATOM 1583 C CA . GLY B 1 86 ? 11.32 10.805 -6.328 1 96.69 86 GLY B CA 1
ATOM 1584 C C . GLY B 1 86 ? 10.008 10.172 -6.742 1 96.69 86 GLY B C 1
ATOM 1585 O O . GLY B 1 86 ? 9.508 10.422 -7.84 1 96.69 86 GLY B O 1
ATOM 1586 N N . GLY B 1 87 ? 9.43 9.375 -5.824 1 95.88 87 GLY B N 1
ATOM 1587 C CA . GLY B 1 87 ? 8.195 8.68 -6.137 1 95.88 87 GLY B CA 1
ATOM 1588 C C . GLY B 1 87 ? 6.953 9.469 -5.754 1 95.88 87 GLY B C 1
ATOM 1589 O O . GLY B 1 87 ? 7.043 10.461 -5.031 1 95.88 87 GLY B O 1
ATOM 1590 N N . ARG B 1 88 ? 5.754 9.039 -6.367 1 96.12 88 ARG B N 1
ATOM 1591 C CA . ARG B 1 88 ? 4.438 9.594 -6.062 1 96.12 88 ARG B CA 1
ATOM 1592 C C . ARG B 1 88 ? 3.451 8.484 -5.703 1 96.12 88 ARG B C 1
ATOM 1594 O O . ARG B 1 88 ? 3.369 7.469 -6.395 1 96.12 88 ARG B O 1
ATOM 1601 N N . ARG B 1 89 ? 2.707 8.688 -4.508 1 97.31 89 ARG B N 1
ATOM 1602 C CA . ARG B 1 89 ? 1.663 7.773 -4.059 1 97.31 89 ARG B CA 1
ATOM 1603 C C . ARG B 1 89 ? 0.36 8.516 -3.787 1 97.31 89 ARG B C 1
ATOM 1605 O O . ARG B 1 89 ? 0.377 9.656 -3.316 1 97.31 89 ARG B O 1
ATOM 1612 N N . ARG B 1 90 ? -0.708 7.844 -4.125 1 96.44 90 ARG B N 1
ATOM 1613 C CA . ARG B 1 90 ? -1.989 8.25 -3.557 1 96.44 90 ARG B CA 1
ATOM 1614 C C . ARG B 1 90 ? -2.34 7.41 -2.334 1 96.44 90 ARG B C 1
ATOM 1616 O O . ARG B 1 90 ? -2.287 6.18 -2.387 1 96.44 90 ARG B O 1
ATOM 1623 N N . LEU B 1 91 ? -2.652 8.023 -1.248 1 96.94 91 LEU B N 1
ATOM 1624 C CA . LEU B 1 91 ? -3.107 7.391 -0.015 1 96.94 91 LEU B CA 1
ATOM 1625 C C . LEU B 1 91 ? -4.586 7.684 0.232 1 96.94 91 LEU B C 1
ATOM 1627 O O . LEU B 1 91 ? -5 8.844 0.257 1 96.94 91 LEU B O 1
ATOM 1631 N N . THR B 1 92 ? -5.402 6.703 0.299 1 96.94 92 THR B N 1
ATOM 1632 C CA . THR B 1 92 ? -6.754 6.836 0.827 1 96.94 92 THR B CA 1
ATOM 1633 C C . THR B 1 92 ? -6.828 6.328 2.264 1 96.94 92 THR B C 1
ATOM 1635 O O . THR B 1 92 ? -6.625 5.137 2.518 1 96.94 92 THR B O 1
ATOM 1638 N N . ILE B 1 93 ? -7.141 7.23 3.174 1 97.5 93 ILE B N 1
ATOM 1639 C CA . ILE B 1 93 ? -6.941 7.004 4.602 1 97.5 93 ILE B CA 1
ATOM 1640 C C . ILE B 1 93 ? -8.281 7.082 5.328 1 97.5 93 ILE B C 1
ATOM 1642 O O . ILE B 1 93 ? -8.883 8.156 5.422 1 97.5 93 ILE B O 1
ATOM 1646 N N . PRO B 1 94 ? -8.742 5.945 5.824 1 97.75 94 PRO B N 1
ATOM 1647 C CA . PRO B 1 94 ? -9.992 6 6.59 1 97.75 94 PRO B CA 1
ATOM 1648 C C . PRO B 1 94 ? -9.875 6.859 7.848 1 97.75 94 PRO B C 1
ATOM 1650 O O . PRO B 1 94 ? -8.766 7.094 8.336 1 97.75 94 PRO B O 1
ATOM 1653 N N . ALA B 1 95 ? -11.039 7.211 8.367 1 97.94 95 ALA B N 1
ATOM 1654 C CA . ALA B 1 95 ? -11.109 8.188 9.445 1 97.94 95 ALA B CA 1
ATOM 1655 C C . ALA B 1 95 ? -10.336 7.703 10.672 1 97.94 95 ALA B C 1
ATOM 1657 O O . ALA B 1 95 ? -9.672 8.492 11.352 1 97.94 95 ALA B O 1
ATOM 1658 N N . HIS B 1 96 ? -10.367 6.402 11.008 1 97.19 96 HIS B N 1
ATOM 1659 C CA . HIS B 1 96 ? -9.758 5.891 12.234 1 97.19 96 HIS B CA 1
ATOM 1660 C C . HIS B 1 96 ? -8.242 5.945 12.164 1 97.19 96 HIS B C 1
ATOM 1662 O O . HIS B 1 96 ? -7.562 5.875 13.195 1 97.19 96 HIS B O 1
ATOM 1668 N N . LEU B 1 97 ? -7.613 6.148 10.961 1 97.19 97 LEU B N 1
ATOM 1669 C CA . LEU B 1 97 ? -6.172 6.312 10.789 1 97.19 97 LEU B CA 1
ATOM 16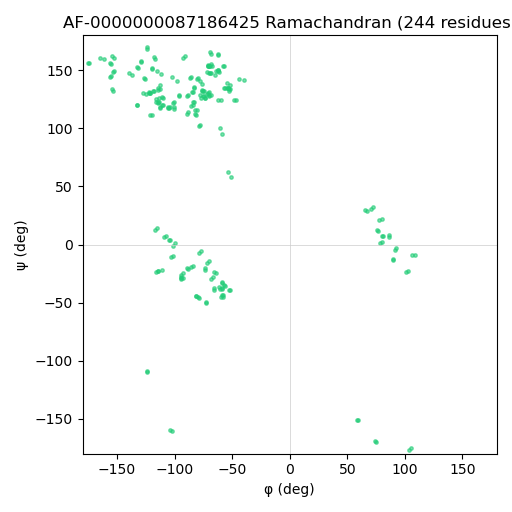70 C C . LEU B 1 97 ? -5.82 7.773 10.531 1 97.19 97 LEU B C 1
ATOM 1672 O O . LEU B 1 97 ? -4.684 8.086 10.18 1 97.19 97 LEU B O 1
ATOM 1676 N N . ALA B 1 98 ? -6.809 8.609 10.578 1 97.75 98 ALA B N 1
ATOM 1677 C CA . ALA B 1 98 ? -6.621 10.047 10.367 1 97.75 98 ALA B CA 1
ATOM 1678 C C . ALA B 1 98 ? -7.156 10.852 11.547 1 97.75 98 ALA B C 1
ATOM 1680 O O . ALA B 1 98 ? -6.625 10.766 12.656 1 97.75 98 ALA B O 1
ATOM 1681 N N . TYR B 1 99 ? -8.336 11.609 11.297 1 97.88 99 TYR B N 1
ATOM 1682 C CA . TYR B 1 99 ? -8.766 12.531 12.344 1 97.88 99 TYR B CA 1
ATOM 1683 C C . TYR B 1 99 ? -10.008 12.016 13.055 1 97.88 99 TYR B C 1
ATOM 1685 O O . TYR B 1 99 ? -10.617 12.727 13.844 1 97.88 99 TYR B O 1
ATOM 1693 N N . GLY B 1 100 ? -10.445 10.805 12.773 1 97 100 GLY B N 1
ATOM 1694 C CA . GLY B 1 100 ? -11.5 10.117 13.508 1 97 100 GLY B CA 1
ATOM 1695 C C . GLY B 1 100 ? -12.812 10.875 13.523 1 97 100 GLY B C 1
ATOM 1696 O O . GLY B 1 100 ? -13.164 11.547 12.555 1 97 100 GLY B O 1
ATOM 1697 N N . ASP B 1 101 ? -13.594 10.664 14.609 1 96.12 101 ASP B N 1
ATOM 1698 C CA . ASP B 1 101 ? -14.961 11.164 14.75 1 96.12 101 ASP B CA 1
ATOM 1699 C C . ASP B 1 101 ? -14.969 12.641 15.125 1 96.12 101 ASP B C 1
ATOM 1701 O O . ASP B 1 101 ? -16.016 13.289 15.109 1 96.12 101 ASP B O 1
ATOM 1705 N N . ARG B 1 102 ? -13.875 13.219 15.398 1 94.12 102 ARG B N 1
ATOM 1706 C CA . ARG B 1 102 ? -13.828 14.617 15.805 1 94.12 102 ARG B CA 1
ATOM 1707 C C . ARG B 1 102 ? -13.617 15.531 14.602 1 94.12 102 ARG B C 1
ATOM 1709 O O . ARG B 1 102 ? -14.062 16.688 14.609 1 94.12 102 ARG B O 1
ATOM 1716 N N . GLY B 1 103 ? -12.953 14.984 13.594 1 94.88 103 GLY B N 1
ATOM 1717 C CA . GLY B 1 103 ? -12.555 15.852 12.492 1 94.88 103 GLY B CA 1
ATOM 1718 C C . GLY B 1 103 ? -11.398 16.766 12.844 1 94.88 103 GLY B C 1
ATOM 1719 O O . GLY B 1 103 ? -10.672 16.516 13.797 1 94.88 103 GLY B O 1
ATOM 1720 N N . ALA B 1 104 ? -11.133 17.781 11.914 1 95.06 104 ALA B N 1
ATOM 1721 C CA . ALA B 1 104 ? -10.008 18.672 12.156 1 95.06 104 ALA B CA 1
ATOM 1722 C C . ALA B 1 104 ? -10.211 20.016 11.484 1 95.06 104 ALA B C 1
ATOM 1724 O O . ALA B 1 104 ? -11.07 20.156 10.609 1 95.06 104 ALA B O 1
ATOM 1725 N N . GLY B 1 105 ? -9.422 21 11.953 1 93.38 105 GLY B N 1
ATOM 1726 C CA . GLY B 1 105 ? -9.359 22.297 11.32 1 93.38 105 GLY B CA 1
ATOM 1727 C C . GLY B 1 105 ? -10.625 23.125 11.516 1 93.38 105 GLY B C 1
ATOM 1728 O O . GLY B 1 105 ? -11.031 23.875 10.625 1 93.38 105 GLY B O 1
ATOM 1729 N N . GLY B 1 106 ? -11.297 22.922 12.625 1 91.62 106 GLY B N 1
ATOM 1730 C CA . GLY B 1 106 ? -12.492 23.703 12.867 1 91.62 106 GLY B CA 1
ATOM 1731 C C . GLY B 1 106 ? -13.617 23.391 11.898 1 91.62 106 GLY B C 1
ATOM 1732 O O . GLY B 1 106 ? -14.352 24.297 11.484 1 91.62 106 GLY B O 1
ATOM 1733 N N . GLY B 1 107 ? -13.68 22.109 11.352 1 90.81 107 GLY B N 1
ATOM 1734 C CA . GLY B 1 107 ? -14.766 21.719 10.469 1 90.81 107 GLY B CA 1
ATOM 1735 C C . GLY B 1 107 ? -14.336 21.562 9.023 1 90.81 107 GLY B C 1
ATOM 1736 O O . GLY B 1 107 ? -15.109 21.094 8.188 1 90.81 107 GLY B O 1
ATOM 1737 N N . VAL B 1 108 ? -13.156 21.969 8.766 1 93.12 108 VAL B N 1
ATOM 1738 C CA . VAL B 1 108 ? -12.648 21.828 7.406 1 93.12 108 VAL B CA 1
ATOM 1739 C C . VAL B 1 108 ? -12.672 20.344 7 1 93.12 108 VAL B C 1
ATOM 1741 O O . VAL B 1 108 ? -13.062 20.016 5.883 1 93.12 108 VAL B O 1
ATOM 1744 N N . ILE B 1 109 ? -12.242 19.516 7.918 1 96.12 109 ILE B N 1
ATOM 1745 C CA . ILE B 1 109 ? -12.383 18.078 7.781 1 96.12 109 ILE B CA 1
ATOM 1746 C C . ILE B 1 109 ? -13.516 17.578 8.672 1 96.12 109 ILE B C 1
ATOM 1748 O O . ILE B 1 109 ? -13.445 17.688 9.898 1 96.12 109 ILE B O 1
ATOM 1752 N N . ALA B 1 110 ? -14.555 17 8.086 1 96.88 110 ALA B N 1
ATOM 1753 C CA . ALA B 1 110 ? -15.742 16.578 8.812 1 96.88 110 ALA B CA 1
ATOM 1754 C C . ALA B 1 110 ? -15.445 15.367 9.688 1 96.88 110 ALA B C 1
ATOM 1756 O O . ALA B 1 110 ? -14.516 14.609 9.414 1 96.88 110 ALA B O 1
ATOM 1757 N N . PRO B 1 111 ? -16.297 15.219 10.82 1 97 111 PRO B N 1
ATOM 1758 C CA . PRO B 1 111 ? -16.203 13.977 11.594 1 97 111 PRO B CA 1
ATOM 1759 C C . PRO B 1 111 ? -16.375 12.727 10.734 1 97 111 PRO B C 1
ATOM 1761 O O . PRO B 1 111 ? -17.25 12.688 9.867 1 97 111 PRO B O 1
ATOM 1764 N N . GLY B 1 112 ? -15.508 11.695 10.922 1 97.5 112 GLY B N 1
ATOM 1765 C CA . GLY B 1 112 ? -15.656 10.43 10.219 1 97.5 112 GLY B CA 1
ATOM 1766 C C . GLY B 1 112 ? -15.211 10.5 8.773 1 97.5 112 GLY B C 1
ATOM 1767 O O . GLY B 1 112 ? -15.422 9.562 8 1 97.5 112 GLY B O 1
ATOM 1768 N N . GLU B 1 113 ? -14.531 11.594 8.383 1 96.81 113 GLU B N 1
ATOM 1769 C CA . GLU B 1 113 ? -14.172 11.82 6.984 1 96.81 113 GLU B CA 1
ATOM 1770 C C . GLU B 1 113 ? -12.984 10.953 6.574 1 96.81 113 GLU B C 1
ATOM 1772 O O . GLU B 1 113 ? -11.977 10.898 7.281 1 96.81 113 GLU B O 1
ATOM 1777 N N . THR B 1 114 ? -13.133 10.164 5.477 1 97.19 114 THR B N 1
ATOM 1778 C CA . THR B 1 114 ? -12 9.539 4.797 1 97.19 114 THR B CA 1
ATOM 1779 C C . THR B 1 114 ? -11.25 10.57 3.955 1 97.19 114 THR B C 1
ATOM 1781 O O . THR B 1 114 ? -11.859 11.422 3.312 1 97.19 114 THR B O 1
ATOM 1784 N N . LEU B 1 115 ? -9.914 10.531 3.984 1 97.31 115 LEU B N 1
ATOM 1785 C CA . LEU B 1 115 ? -9.086 11.508 3.287 1 97.31 115 LEU B CA 1
ATOM 1786 C C . LEU B 1 115 ? -8.336 10.859 2.127 1 97.31 115 LEU B C 1
ATOM 1788 O O . LEU B 1 115 ? -8.008 9.68 2.182 1 97.31 115 LEU B O 1
ATOM 1792 N N . ILE B 1 116 ? -8.117 11.594 1.068 1 96.62 116 ILE B N 1
ATOM 1793 C CA . ILE B 1 116 ? -7.203 11.219 -0.006 1 96.62 116 ILE B CA 1
ATOM 1794 C C . ILE B 1 116 ? -6.016 12.172 -0.04 1 96.62 116 ILE B C 1
ATOM 1796 O O . ILE B 1 116 ? -6.195 13.391 -0.046 1 96.62 116 ILE B O 1
ATOM 1800 N N . PHE B 1 117 ? -4.812 11.625 0.005 1 97 117 PHE B N 1
ATOM 1801 C CA . PHE B 1 117 ? -3.588 12.398 -0.176 1 97 117 PHE B CA 1
ATOM 1802 C C . PHE B 1 117 ? -2.812 11.906 -1.393 1 97 117 PHE B C 1
ATOM 1804 O O . PHE B 1 117 ? -2.705 10.695 -1.618 1 97 117 PHE B O 1
ATOM 1811 N N . VAL B 1 118 ? -2.387 12.781 -2.24 1 96.44 118 VAL B N 1
ATOM 1812 C CA . VAL B 1 118 ? -1.327 12.477 -3.195 1 96.44 118 VAL B CA 1
ATOM 1813 C C . VAL B 1 118 ? -0.001 13.039 -2.695 1 96.44 118 VAL B C 1
ATOM 1815 O O . VAL B 1 118 ? 0.111 14.242 -2.439 1 96.44 118 VAL B O 1
ATOM 1818 N N . CYS B 1 119 ? 1.018 12.195 -2.529 1 97.19 119 CYS B N 1
ATOM 1819 C CA . CYS B 1 119 ? 2.273 12.547 -1.872 1 97.19 119 CYS B CA 1
ATOM 1820 C C . CYS B 1 119 ? 3.457 12.312 -2.803 1 97.19 119 CYS B C 1
ATOM 1822 O O . CYS B 1 119 ? 3.559 11.258 -3.434 1 97.19 119 CYS B O 1
ATOM 1824 N N . ASP B 1 120 ? 4.316 13.289 -2.922 1 96.25 120 ASP B N 1
ATOM 1825 C CA . ASP B 1 120 ? 5.621 13.18 -3.566 1 96.25 120 ASP B CA 1
ATOM 1826 C C . ASP B 1 120 ? 6.746 13.156 -2.531 1 96.25 120 ASP B C 1
ATOM 1828 O O . ASP B 1 120 ? 6.91 14.102 -1.764 1 96.25 120 ASP B O 1
ATOM 1832 N N . LEU B 1 121 ? 7.512 12.039 -2.506 1 97.62 121 LEU B N 1
ATOM 1833 C CA . LEU B 1 121 ? 8.641 11.984 -1.585 1 97.62 121 LEU B CA 1
ATOM 1834 C C . LEU B 1 121 ? 9.852 12.695 -2.168 1 97.62 121 LEU B C 1
ATOM 1836 O O . LEU B 1 121 ? 10.438 12.242 -3.154 1 97.62 121 LEU B O 1
ATOM 1840 N N . MET B 1 122 ? 10.219 13.742 -1.49 1 97.19 122 MET B N 1
ATOM 1841 C CA . MET B 1 122 ? 11.25 14.625 -2.037 1 97.19 122 MET B CA 1
ATOM 1842 C C . MET B 1 122 ? 12.625 14.242 -1.513 1 97.19 122 MET B C 1
ATOM 1844 O O . MET B 1 122 ? 13.641 14.523 -2.154 1 97.19 122 MET B O 1
ATOM 1848 N N . GLY B 1 123 ? 12.641 13.633 -0.258 1 97.25 123 GLY B N 1
ATOM 1849 C CA . GLY B 1 123 ? 13.945 13.312 0.308 1 97.25 123 GLY B CA 1
ATOM 1850 C C . GLY B 1 123 ? 13.859 12.547 1.616 1 97.25 123 GLY B C 1
ATOM 1851 O O . GLY B 1 123 ? 12.789 12.477 2.229 1 97.25 123 GLY B O 1
ATOM 1852 N N . VAL B 1 124 ? 14.938 11.797 1.959 1 96.12 124 VAL B N 1
ATOM 1853 C CA . VAL B 1 124 ? 15.117 11.062 3.205 1 96.12 124 VAL B CA 1
ATOM 1854 C C . VAL B 1 124 ? 16.484 11.391 3.809 1 96.12 124 VAL B C 1
ATOM 1856 O O . VAL B 1 124 ? 17.422 11.727 3.086 1 96.12 124 VAL B O 1
#

Foldseek 3Di:
DPPPADDDDQDDDDQDPAKDKDWPDADDADFDAQFDKWWKWKWKAWNVPRHTLDTVVVVPGTDIDGQPPPPAFQSCSPRRGGGGAQTKMKIWAWQVSHVAQVADDVCSGHGRIIMIMIMHTHGD/DPPPADDDDQDDDDQDPAKDKDWPDADDADFDAQFDWWWKWKWKAWNVPRHTLDTVVVVPGTDIDGQPPPPAFQSCSPRRGGGGAQTKMKIWAWQVSHVAQVADDVCSGHHRITMIMIMHTHGD

pLDDT: mean 91.6, std 10.95, range [30.86, 98.31]

Solvent-accessible surface area (backbone atoms only — not comparable to full-atom values): 13488 Å² total; per-residue (Å²): 130,86,74,69,85,79,82,85,80,78,77,65,73,76,84,57,89,42,43,33,37,32,48,73,42,84,29,87,50,64,66,38,45,76,70,37,52,34,30,34,37,37,44,33,25,37,59,92,78,60,47,73,76,48,46,26,70,81,71,71,48,58,49,70,49,49,35,64,70,73,80,58,48,54,41,54,42,58,66,48,38,46,41,22,20,69,14,35,35,38,38,37,29,21,14,86,36,53,53,26,74,75,25,42,79,93,60,73,38,47,56,56,42,34,36,34,34,44,37,34,32,70,39,104,129,84,74,67,83,78,82,85,80,77,77,67,74,76,84,58,87,41,44,32,38,33,47,74,42,83,29,86,50,64,67,36,44,76,72,36,54,33,31,36,37,37,43,31,26,37,58,91,78,59,49,73,75,50,46,27,72,80,70,72,46,58,50,70,49,49,34,63,69,74,79,57,49,54,43,53,41,58,66,48,38,47,42,22,21,69,13,34,35,40,37,38,29,20,14,89,37,55,52,25,74,75,24,42,80,92,60,71,40,46,56,55,42,35,36,34,34,43,38,33,33,71,40,103